Protein AF-0000000068958558 (afdb_homodimer)

Secondary structure (DSSP, 8-state):
---EEEEESS-EEEEEEEES---TTSEEE-PPPEEEEESHHHHHHHHHHHTT--EEEEEEE-HHHHHHHHHHHHHTT--EEEEE-SSPPEEEEEEEETTT--EEEEEPPPPP--HHHHHHHHHHHHTSPTT-EEEEES---TT-/---EEEEESS-EEEEEEEES---TTSEEE-PPPEEEEESHHHHHHHHHHHTT--EEEEEEE-HHHHHHHHHHHHHTT--EEEEEPSSPPEEEEEEEETTT--EEEEEPPPPP--HHHHHHHHHHHHTSPTT-EEEEES---TT-

Solvent-accessible surface area (backbone atoms only — not comparable to full-atom values): 14766 Å² total; per-residue (Å²): 130,76,51,33,33,18,34,14,76,48,32,29,29,32,32,37,32,40,24,60,59,86,63,65,81,41,81,33,61,32,42,72,68,46,78,42,73,33,34,53,8,44,50,51,22,48,52,36,28,75,71,72,48,70,23,36,26,31,33,56,33,4,55,61,48,16,53,49,31,52,51,52,34,51,76,66,64,32,50,72,50,73,39,79,34,86,40,46,30,20,63,29,46,34,39,36,25,61,76,79,67,43,37,37,33,41,36,44,50,55,43,70,74,54,72,66,50,48,48,52,52,50,49,57,58,67,64,54,54,90,82,47,44,75,43,79,26,67,74,68,62,79,87,108,130,77,52,34,34,18,34,15,77,50,32,29,29,32,30,35,33,40,23,61,58,86,63,66,83,40,82,31,61,33,42,71,68,46,79,41,74,32,33,56,8,42,49,52,22,48,52,36,29,74,71,71,47,68,23,36,24,30,32,55,33,4,55,60,49,17,52,49,31,52,51,52,35,50,76,64,65,33,51,73,51,73,40,81,34,86,42,46,30,21,63,28,44,33,39,38,25,61,76,78,66,43,38,36,33,42,38,46,50,56,43,71,72,55,73,66,50,49,49,53,53,50,48,57,58,68,64,54,55,91,82,46,45,76,44,79,26,68,75,68,60,80,88,107

Nearest PDB structures (foldseek):
  3n1c-assembly1_B  TM=9.686E-01  e=1.139E-25  Escherichia coli K-12
  3uqd-assembly1_C  TM=9.768E-01  e=4.811E-25  Escherichia coli K-12
  3cqd-assembly1_A-2  TM=9.612E-01  e=1.766E-25  unclassified
  3umo-assembly1_A  TM=9.641E-01  e=7.459E-25  Escherichia coli K-12
  3uqe-assembly1_A-2  TM=9.624E-01  e=1.157E-24  Escherichia coli K-12

Foldseek 3Di:
DFEAEEEFAFKEWEWEWEFQDDDPPDDGDIDDIDIAIDGDRLVVQLVQLVVVHAYEYEYEAEDPRSVVNCVRCVVSVHHYDYQYAHFHRHYKYWYQHNNVRDIDIGDDDGTDHDPVSVVVSVVVVVPRDDRHHYHYGDDDRVPD/DFEAEEEFAFKEWEWEWEFQDDDPPDDGDIDDIDIAIDGDRLVVQLVQLVVVHAYEYEYEAEDPRSVVNCVRCVVSVHHYDYQYAHFHRHYKYWYQHNNVRDIDIGDDDGTDHDPVSVVVSVVVVVPRDDRHHYHYGDDDPVPD

InterPro domains:
  IPR002173 Carbohydrate/purine kinase, PfkB, conserved site [PS00583] (38-62)
  IPR011611 Carbohydrate kinase PfkB [PF00294] (9-142)
  IPR017583 Tagatose/fructose phosphokina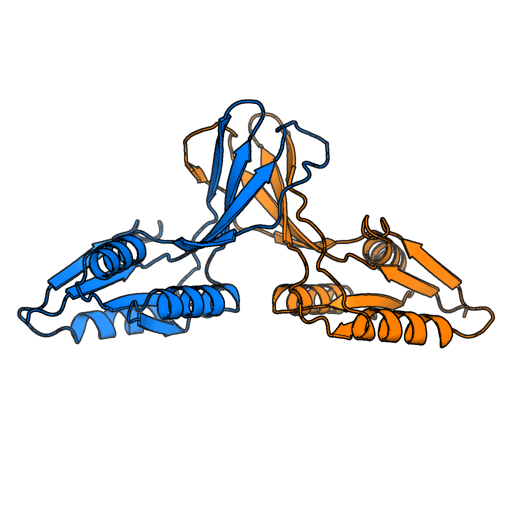se [PTHR46566] (3-143)
  IPR029056 Ribokinase-like [G3DSA:3.40.1190.20] (1-144)
  IPR029056 Ribokinase-like [SSF53613] (4-143)

Structure (mmCIF, N/CA/C/O backbone):
data_AF-0000000068958558-model_v1
#
loop_
_entity.id
_entity.type
_entity.pdbx_description
1 polymer '6-phosphofructokinase II'
#
loop_
_atom_site.group_PDB
_atom_site.id
_atom_site.type_symbol
_atom_site.label_atom_id
_atom_site.label_alt_id
_atom_site.label_comp_id
_atom_site.label_asym_id
_atom_site.label_entity_id
_atom_site.label_seq_id
_atom_site.pdbx_PDB_ins_code
_atom_site.Cartn_x
_atom_site.Cartn_y
_atom_site.Cartn_z
_atom_site.occupancy
_atom_site.B_iso_or_equiv
_atom_site.auth_seq_id
_atom_site.auth_comp_id
_atom_site.auth_asym_id
_atom_site.auth_atom_id
_atom_site.pdbx_PDB_model_num
ATOM 1 N N . MET A 1 1 ? -8.922 -33.344 -18.828 1 66.81 1 MET A N 1
ATOM 2 C CA . MET A 1 1 ? -7.672 -32.625 -18.609 1 66.81 1 MET A CA 1
ATOM 3 C C . MET A 1 1 ? -7.418 -32.406 -17.125 1 66.81 1 MET A C 1
ATOM 5 O O . MET A 1 1 ? -8.352 -32.188 -16.344 1 66.81 1 MET A O 1
ATOM 9 N N . VAL A 1 2 ? -6.227 -32.781 -16.656 1 81.38 2 VAL A N 1
ATOM 10 C CA . VAL A 1 2 ? -5.91 -32.75 -15.234 1 81.38 2 VAL A CA 1
ATOM 11 C C . VAL A 1 2 ? -5.945 -31.297 -14.719 1 81.38 2 VAL A C 1
ATOM 13 O O . VAL A 1 2 ? -5.375 -30.406 -15.344 1 81.38 2 VAL A O 1
ATOM 16 N N . ARG A 1 3 ? -6.766 -31.109 -13.828 1 89.38 3 ARG A N 1
ATOM 17 C CA . ARG A 1 3 ? -6.855 -29.781 -13.219 1 89.38 3 ARG A CA 1
ATOM 18 C C . ARG A 1 3 ? -5.703 -29.547 -12.258 1 89.38 3 ARG A C 1
ATOM 20 O O . ARG A 1 3 ? -5.293 -30.453 -11.531 1 89.38 3 ARG A O 1
ATOM 27 N N . ILE A 1 4 ? -5.09 -28.438 -12.336 1 90.88 4 ILE A N 1
ATOM 28 C CA . ILE A 1 4 ? -3.963 -28.062 -11.492 1 90.88 4 ILE A CA 1
ATOM 29 C C . ILE A 1 4 ? -4.402 -27 -10.477 1 90.88 4 ILE A C 1
ATOM 31 O O . ILE A 1 4 ? -5.121 -26.062 -10.828 1 90.88 4 ILE A O 1
ATOM 35 N N . TYR A 1 5 ? -4.066 -27.188 -9.25 1 93.75 5 TYR A N 1
ATOM 36 C CA . TYR A 1 5 ? -4.305 -26.234 -8.172 1 93.75 5 TYR A CA 1
ATOM 37 C C . TYR A 1 5 ? -2.994 -25.812 -7.512 1 93.75 5 TYR A C 1
ATOM 39 O O . TYR A 1 5 ? -2.059 -26.609 -7.422 1 93.75 5 TYR A O 1
ATOM 47 N N . THR A 1 6 ? -2.887 -24.625 -7.152 1 94.69 6 THR A N 1
ATOM 48 C CA . THR A 1 6 ? -1.768 -24.141 -6.348 1 94.69 6 THR A CA 1
ATOM 49 C C . THR A 1 6 ? -2.266 -23.516 -5.047 1 94.69 6 THR A C 1
ATOM 51 O O . THR A 1 6 ? -3.342 -22.922 -5.008 1 94.69 6 THR A O 1
ATOM 54 N N . LEU A 1 7 ? -1.484 -23.719 -4.004 1 94.19 7 LEU A N 1
ATOM 55 C CA . LEU A 1 7 ? -1.822 -23.156 -2.701 1 94.19 7 LEU A CA 1
ATOM 56 C C . LEU A 1 7 ? -0.769 -22.141 -2.254 1 94.19 7 LEU A C 1
ATOM 58 O O . LEU A 1 7 ? 0.428 -22.438 -2.27 1 94.19 7 LEU A O 1
ATOM 62 N N . THR A 1 8 ? -1.165 -20.984 -1.959 1 95.25 8 THR A N 1
ATOM 63 C CA . THR A 1 8 ? -0.312 -19.953 -1.368 1 95.25 8 THR A CA 1
ATOM 64 C C . THR A 1 8 ? -0.857 -19.516 -0.013 1 95.25 8 THR A C 1
ATOM 66 O O . THR A 1 8 ? -1.907 -18.875 0.061 1 95.25 8 THR A O 1
ATOM 69 N N . LEU A 1 9 ? -0.156 -19.766 1.014 1 93.69 9 LEU A N 1
ATOM 70 C CA . LEU A 1 9 ? -0.634 -19.438 2.355 1 93.69 9 LEU A CA 1
ATOM 71 C C . LEU A 1 9 ? -0.383 -17.969 2.686 1 93.69 9 LEU A C 1
ATOM 73 O O . LEU A 1 9 ? -1.103 -17.375 3.496 1 93.69 9 LEU A O 1
ATOM 77 N N . ALA A 1 10 ? 0.687 -17.453 2.1 1 94.62 10 ALA A N 1
ATOM 78 C CA . ALA A 1 10 ? 1.052 -16.062 2.375 1 94.62 10 ALA A CA 1
ATOM 79 C C . ALA A 1 10 ? 1.179 -15.258 1.083 1 94.62 10 ALA A C 1
ATOM 81 O O . ALA A 1 10 ? 2.273 -14.82 0.725 1 94.62 10 ALA A O 1
ATOM 82 N N . PRO A 1 11 ? 0.016 -15.062 0.435 1 97.5 11 PRO A N 1
ATOM 83 C CA . PRO A 1 11 ? 0.043 -14.242 -0.781 1 97.5 11 PRO A CA 1
ATOM 84 C C . PRO A 1 11 ? 0.483 -12.805 -0.515 1 97.5 11 PRO A C 1
ATOM 86 O O . PRO A 1 11 ? 0.493 -12.359 0.636 1 97.5 11 PRO A O 1
ATOM 89 N N . SER A 1 12 ? 0.902 -12.164 -1.554 1 97.88 12 SER A N 1
ATOM 90 C CA . SER A 1 12 ? 1.309 -10.766 -1.445 1 97.88 12 SER A CA 1
ATOM 91 C C . SER A 1 12 ? 0.869 -9.969 -2.668 1 97.88 12 SER A C 1
ATOM 93 O O . SER A 1 12 ? 0.707 -10.523 -3.756 1 97.88 12 SER A O 1
ATOM 95 N N . LEU A 1 13 ? 0.554 -8.727 -2.449 1 98.44 13 LEU A N 1
ATOM 96 C CA . LEU A 1 13 ? 0.559 -7.719 -3.504 1 98.44 13 LEU A CA 1
ATOM 97 C C . LEU A 1 13 ? 1.925 -7.051 -3.611 1 98.44 13 LEU A C 1
ATOM 99 O O . LEU A 1 13 ? 2.344 -6.332 -2.697 1 98.44 13 LEU A O 1
ATOM 103 N N . ASP A 1 14 ? 2.607 -7.312 -4.758 1 98.12 14 ASP A N 1
ATOM 104 C CA . ASP A 1 14 ? 3.945 -6.758 -4.941 1 98.12 14 ASP A CA 1
ATOM 105 C C . ASP A 1 14 ? 3.896 -5.457 -5.738 1 98.12 14 ASP A C 1
ATOM 107 O O . ASP A 1 14 ? 3.297 -5.402 -6.812 1 98.12 14 ASP A O 1
ATOM 111 N N . SER A 1 15 ? 4.41 -4.375 -5.156 1 98.19 15 SER A N 1
ATOM 112 C CA . SER A 1 15 ? 4.574 -3.127 -5.895 1 98.19 15 SER A CA 1
ATOM 113 C C . SER A 1 15 ? 6.027 -2.912 -6.301 1 98.19 15 SER A C 1
ATOM 115 O O . SER A 1 15 ? 6.945 -3.287 -5.57 1 98.19 15 SER A O 1
ATOM 117 N N . ALA A 1 16 ? 6.199 -2.412 -7.52 1 98.5 16 ALA A N 1
ATOM 118 C CA . ALA A 1 16 ? 7.531 -2.111 -8.031 1 98.5 16 ALA A CA 1
ATOM 119 C C . ALA A 1 16 ? 7.641 -0.646 -8.445 1 98.5 16 ALA A C 1
ATOM 121 O O . ALA A 1 16 ? 6.711 -0.088 -9.031 1 98.5 16 ALA A O 1
ATOM 122 N N . THR A 1 17 ? 8.758 -0.014 -8.133 1 98.62 17 THR A N 1
ATOM 123 C CA . THR A 1 17 ? 9 1.382 -8.477 1 98.62 17 THR A CA 1
ATOM 124 C C . THR A 1 17 ? 10.469 1.61 -8.805 1 98.62 17 THR A C 1
ATOM 126 O O . THR A 1 17 ? 11.289 0.698 -8.68 1 98.62 17 THR A O 1
ATOM 129 N N . ILE A 1 18 ? 10.766 2.783 -9.32 1 98.75 18 ILE A N 1
ATOM 130 C CA . ILE A 1 18 ? 12.117 3.168 -9.711 1 98.75 18 ILE A CA 1
ATOM 131 C C . ILE A 1 18 ? 12.516 4.461 -8.992 1 98.75 18 ILE A C 1
ATOM 133 O O . ILE A 1 18 ? 11.711 5.387 -8.883 1 98.75 18 ILE A O 1
ATOM 137 N N . THR A 1 19 ? 13.672 4.5 -8.5 1 98.62 19 THR A N 1
ATOM 138 C CA . THR A 1 19 ? 14.258 5.738 -8 1 98.62 19 THR A CA 1
ATOM 139 C C . THR A 1 19 ? 15.625 5.984 -8.633 1 98.62 19 THR A C 1
ATOM 141 O O . THR A 1 19 ? 16.3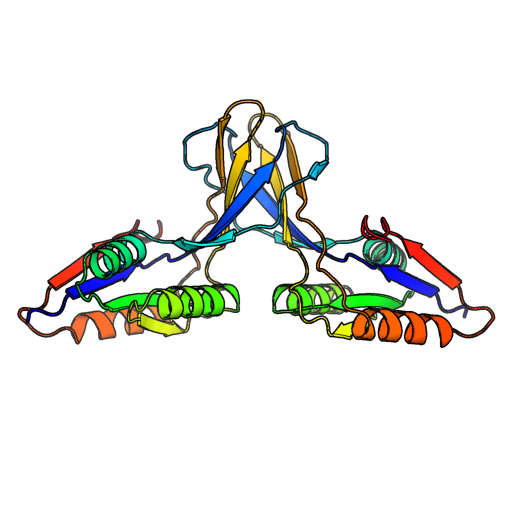59 5.035 -8.93 1 98.62 19 THR A O 1
ATOM 144 N N . PRO A 1 20 ? 16.016 7.242 -8.875 1 98.06 20 PRO A N 1
ATOM 145 C CA . PRO A 1 20 ? 17.312 7.52 -9.492 1 98.06 20 PRO A CA 1
ATOM 146 C C . PRO A 1 20 ? 18.484 7.043 -8.641 1 98.06 20 PRO A C 1
ATOM 148 O O . PRO A 1 20 ? 19.453 6.508 -9.18 1 98.06 20 PRO A O 1
ATOM 151 N N . GLN A 1 21 ? 18.391 7.281 -7.391 1 97.06 21 GLN A N 1
ATOM 152 C CA . GLN A 1 21 ? 19.438 6.945 -6.418 1 97.06 21 GLN A CA 1
ATOM 153 C C . GLN A 1 21 ? 18.812 6.547 -5.078 1 97.06 21 GLN A C 1
ATOM 155 O O . GLN A 1 21 ? 17.672 6.883 -4.793 1 97.06 21 GLN A O 1
ATOM 160 N N . ILE A 1 22 ? 19.594 5.754 -4.34 1 96.56 22 ILE A N 1
ATOM 161 C CA . ILE A 1 22 ? 19.156 5.391 -2.994 1 96.56 22 ILE A CA 1
ATOM 162 C C . ILE A 1 22 ? 20.141 5.945 -1.966 1 96.56 22 ILE A C 1
ATOM 164 O O . ILE A 1 22 ? 21.359 5.773 -2.104 1 96.56 22 ILE A O 1
ATOM 168 N N . TYR A 1 23 ? 19.719 6.734 -1.089 1 96.56 23 TYR A N 1
ATOM 169 C CA . TYR A 1 23 ? 20.516 7.32 -0.01 1 96.56 23 TYR A CA 1
ATOM 170 C C . TYR A 1 23 ? 19.656 7.52 1.24 1 96.56 23 TYR A C 1
ATOM 172 O O . TYR A 1 23 ? 18.438 7.664 1.151 1 96.56 23 TYR A O 1
ATOM 180 N N . PRO A 1 24 ? 20.281 7.5 2.428 1 96.69 24 PRO A N 1
ATOM 181 C CA . PRO A 1 24 ? 19.516 7.68 3.672 1 96.69 24 PRO A CA 1
ATOM 182 C C . PRO A 1 24 ? 19.188 9.141 3.947 1 96.69 24 PRO A C 1
ATOM 184 O O . PRO A 1 24 ? 19.766 10.039 3.334 1 96.69 24 PRO A O 1
ATOM 187 N N . GLU A 1 25 ? 18.172 9.398 4.875 1 94.94 25 GLU A N 1
ATOM 188 C CA . GLU A 1 25 ? 17.828 10.641 5.551 1 94.94 25 GLU A CA 1
ATOM 189 C C . GLU A 1 25 ? 17.266 11.664 4.562 1 94.94 25 GLU A C 1
ATOM 191 O O . GLU A 1 25 ? 17.281 12.867 4.836 1 94.94 25 GLU A O 1
ATOM 196 N N . GLY A 1 26 ? 16.953 11.242 3.389 1 92.75 26 GLY A N 1
ATOM 197 C CA . GLY A 1 26 ? 16.281 12.094 2.414 1 92.75 26 GLY A CA 1
ATOM 198 C C . GLY A 1 26 ? 15.078 11.438 1.771 1 92.75 26 GLY A C 1
ATOM 199 O O . GLY A 1 26 ? 14.797 10.266 2.023 1 92.75 26 GLY A O 1
ATOM 200 N N . LYS A 1 27 ? 14.367 12.25 1.016 1 94.81 27 LYS A N 1
ATOM 201 C CA . LYS A 1 27 ? 13.219 11.734 0.279 1 94.81 27 LYS A CA 1
ATOM 202 C C . LYS A 1 27 ? 13.648 11.102 -1.041 1 94.81 27 LYS A C 1
ATOM 204 O O . LYS A 1 27 ? 14.219 11.781 -1.9 1 94.81 27 LYS A O 1
ATOM 209 N N . LEU A 1 28 ? 13.469 9.82 -1.16 1 98 28 LEU A N 1
ATOM 210 C CA . LEU A 1 28 ? 13.711 9.102 -2.408 1 98 28 LEU A CA 1
ATOM 211 C C . LEU A 1 28 ? 12.477 9.141 -3.303 1 98 28 LEU A C 1
ATOM 213 O O . LEU A 1 28 ? 11.562 8.336 -3.137 1 98 28 LEU A O 1
ATOM 217 N N . ARG A 1 29 ? 12.523 10.078 -4.227 1 98 29 ARG A N 1
ATOM 218 C CA . ARG A 1 29 ? 11.391 10.211 -5.129 1 98 29 ARG A CA 1
ATOM 219 C C . ARG A 1 29 ? 11.32 9.039 -6.098 1 98 29 ARG A C 1
ATOM 221 O O . ARG A 1 29 ? 12.305 8.711 -6.762 1 98 29 ARG A O 1
ATOM 228 N N . CYS A 1 30 ? 10.156 8.453 -6.152 1 98.56 30 CYS A N 1
ATOM 229 C CA . CYS A 1 30 ? 9.977 7.227 -6.922 1 98.56 30 CYS A CA 1
ATOM 230 C C . CYS A 1 30 ? 9.023 7.449 -8.086 1 98.56 30 CYS A C 1
ATOM 232 O O . CYS A 1 30 ? 8.266 8.414 -8.094 1 98.56 30 CYS A O 1
ATOM 234 N N . SER A 1 31 ? 9.133 6.582 -9.047 1 98.25 31 SER A N 1
ATOM 235 C CA . SER A 1 31 ? 8.117 6.512 -10.094 1 98.25 31 SER A CA 1
ATOM 236 C C . SER A 1 31 ? 6.816 5.922 -9.555 1 98.25 31 SER A C 1
ATOM 238 O O . SER A 1 31 ? 6.797 5.316 -8.484 1 98.25 31 SER A O 1
ATOM 240 N N . ALA A 1 32 ? 5.703 6.148 -10.289 1 97.44 32 ALA A N 1
ATOM 241 C CA . ALA A 1 32 ? 4.441 5.504 -9.938 1 97.44 32 ALA A CA 1
ATOM 242 C C . ALA A 1 32 ? 4.602 3.988 -9.859 1 97.44 32 ALA A C 1
ATOM 244 O O . ALA A 1 32 ? 5.207 3.373 -10.742 1 97.44 32 ALA A O 1
ATOM 245 N N . PRO A 1 33 ? 4.109 3.41 -8.805 1 97.44 33 PRO A N 1
ATOM 246 C CA . PRO A 1 33 ? 4.305 1.964 -8.664 1 97.44 33 PRO A CA 1
ATOM 247 C C . PRO A 1 33 ? 3.451 1.156 -9.641 1 97.44 33 PRO A C 1
ATOM 249 O O . PRO A 1 33 ? 2.354 1.584 -10.008 1 97.44 33 PRO A O 1
ATOM 252 N N . VAL A 1 34 ? 4.008 0.04 -10.039 1 97.88 34 VAL A N 1
ATOM 253 C CA . VAL A 1 34 ? 3.256 -0.997 -10.734 1 97.88 34 VAL A CA 1
ATOM 254 C C . VAL A 1 34 ? 2.992 -2.168 -9.797 1 97.88 34 VAL A C 1
ATOM 256 O O . VAL A 1 34 ? 3.854 -2.531 -8.992 1 97.88 34 VAL A O 1
ATOM 259 N N . PHE A 1 35 ? 1.811 -2.74 -9.914 1 97.94 35 PHE A N 1
ATOM 260 C CA . PHE A 1 35 ? 1.408 -3.795 -8.992 1 97.94 35 PHE A CA 1
ATOM 261 C C . PHE A 1 35 ? 1.353 -5.141 -9.695 1 97.94 35 PHE A C 1
ATOM 263 O O . PHE A 1 35 ? 0.913 -5.23 -10.844 1 97.94 35 PHE A O 1
ATOM 270 N N . GLU A 1 36 ? 1.812 -6.133 -9.039 1 97.88 36 GLU A N 1
ATOM 271 C CA . GLU A 1 36 ? 1.796 -7.504 -9.547 1 97.88 36 GLU A CA 1
ATOM 272 C C . GLU A 1 36 ? 1.43 -8.492 -8.445 1 97.88 36 GLU A C 1
ATOM 274 O O . GLU A 1 36 ? 1.764 -8.281 -7.273 1 97.88 36 GLU A O 1
ATOM 279 N N . PRO A 1 37 ? 0.765 -9.555 -8.867 1 98.31 37 PRO A N 1
ATOM 280 C CA . PRO A 1 37 ? 0.505 -10.609 -7.883 1 98.31 37 PRO A CA 1
ATOM 281 C C . PRO A 1 37 ? 1.781 -11.297 -7.406 1 98.31 37 PRO A C 1
ATOM 283 O O . PRO A 1 37 ? 2.688 -11.547 -8.203 1 98.31 37 PRO A O 1
ATOM 286 N N . GLY A 1 38 ? 1.837 -11.555 -6.094 1 96.75 38 GLY A N 1
ATOM 287 C CA . GLY A 1 38 ? 2.979 -12.25 -5.52 1 96.75 38 GLY A CA 1
ATOM 288 C C . GLY A 1 38 ? 2.584 -13.453 -4.684 1 96.75 38 GLY A C 1
ATOM 289 O O . GLY A 1 38 ? 1.439 -13.562 -4.242 1 96.75 38 GLY A O 1
ATOM 290 N N . GLY A 1 39 ? 3.637 -14.305 -4.43 1 95.19 39 GLY A N 1
ATOM 291 C CA . GLY A 1 39 ? 3.465 -15.57 -3.736 1 95.19 39 GLY A CA 1
ATOM 292 C C . GLY A 1 39 ? 3.822 -16.766 -4.59 1 95.19 39 GLY A C 1
ATOM 293 O O . GLY A 1 39 ? 3.457 -16.828 -5.766 1 95.19 39 GLY A O 1
ATOM 294 N N . GLY A 1 40 ? 4.48 -17.719 -3.959 1 92.88 40 GLY A N 1
ATOM 295 C CA . GLY A 1 40 ? 5.008 -18.859 -4.695 1 92.88 40 GLY A CA 1
ATOM 296 C C . GLY A 1 40 ? 3.951 -19.594 -5.504 1 92.88 40 GLY A C 1
ATOM 297 O O . GLY A 1 40 ?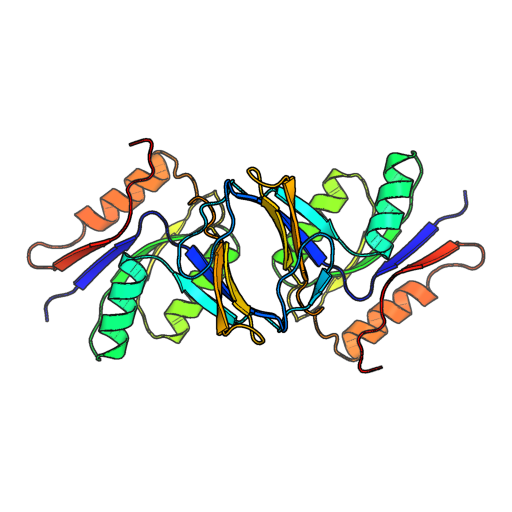 4.102 -19.766 -6.711 1 92.88 40 GLY A O 1
ATOM 298 N N . GLY A 1 41 ? 2.879 -20.016 -4.852 1 94.12 41 GLY A N 1
ATOM 299 C CA . GLY A 1 41 ? 1.809 -20.719 -5.547 1 94.12 41 GLY A CA 1
ATOM 300 C C . GLY A 1 41 ? 1.139 -19.875 -6.613 1 94.12 41 GLY A C 1
ATOM 301 O O . GLY A 1 41 ? 0.804 -20.375 -7.688 1 94.12 41 GLY A O 1
ATOM 302 N N . ILE A 1 42 ? 0.97 -18.719 -6.305 1 96.81 42 ILE A N 1
ATOM 303 C CA . ILE A 1 42 ? 0.365 -17.781 -7.254 1 96.81 42 ILE A CA 1
ATOM 304 C C . ILE A 1 42 ? 1.265 -17.641 -8.477 1 96.81 42 ILE A C 1
ATOM 306 O O . ILE A 1 42 ? 0.784 -17.656 -9.617 1 96.81 42 ILE A O 1
ATOM 310 N N . ASN A 1 43 ? 2.572 -17.469 -8.266 1 95.31 43 ASN A N 1
ATOM 311 C CA . ASN A 1 43 ? 3.514 -17.359 -9.375 1 95.31 43 ASN A CA 1
ATOM 312 C C . ASN A 1 43 ? 3.49 -18.594 -10.258 1 95.31 43 ASN A C 1
ATOM 314 O O . ASN A 1 43 ? 3.586 -18.484 -11.484 1 95.31 43 ASN A O 1
ATOM 318 N N . VAL A 1 44 ? 3.344 -19.75 -9.656 1 94.75 44 VAL A N 1
ATOM 319 C CA . VAL A 1 44 ? 3.246 -20.984 -10.422 1 94.75 44 VAL A CA 1
ATOM 320 C C . VAL A 1 44 ? 1.979 -20.969 -11.281 1 94.75 44 VAL A C 1
ATOM 322 O O . VAL A 1 44 ? 2.021 -21.281 -12.469 1 94.75 44 VAL A O 1
ATOM 325 N N . ALA A 1 45 ? 0.852 -20.578 -10.68 1 96.19 45 ALA A N 1
ATOM 326 C CA . ALA A 1 45 ? -0.407 -20.516 -11.414 1 96.19 45 ALA A CA 1
ATOM 327 C C . ALA A 1 45 ? -0.305 -19.531 -12.578 1 96.19 45 ALA A C 1
ATOM 329 O O . ALA A 1 45 ? -0.769 -19.812 -13.688 1 96.19 45 ALA A O 1
ATOM 330 N N . ARG A 1 46 ? 0.296 -18.469 -12.383 1 97.06 46 ARG A N 1
ATOM 331 C CA . ARG A 1 46 ? 0.49 -17.469 -13.422 1 97.06 46 ARG A CA 1
ATOM 332 C C . ARG A 1 46 ? 1.362 -18 -14.547 1 97.06 46 ARG A C 1
ATOM 334 O O . ARG A 1 46 ? 1.083 -17.766 -15.727 1 97.06 46 ARG A O 1
ATOM 341 N N . ALA A 1 47 ? 2.459 -18.672 -14.18 1 95.19 47 ALA A N 1
ATOM 342 C CA . ALA A 1 47 ? 3.344 -19.281 -15.18 1 95.19 47 ALA A CA 1
ATOM 343 C C . ALA A 1 47 ? 2.588 -20.266 -16.062 1 95.19 47 ALA A C 1
ATOM 345 O O . ALA A 1 47 ? 2.768 -20.281 -17.281 1 95.19 47 ALA A O 1
ATOM 346 N N . ILE A 1 48 ? 1.773 -21.062 -15.453 1 92.81 48 ILE A N 1
ATOM 347 C CA . ILE A 1 48 ? 0.986 -22.047 -16.188 1 92.81 48 ILE A CA 1
ATOM 348 C C . ILE A 1 48 ? 0.039 -21.344 -17.141 1 92.81 48 ILE A C 1
ATOM 350 O O . ILE A 1 48 ? -0.066 -21.719 -18.312 1 92.81 48 ILE A O 1
ATOM 354 N N . ALA A 1 49 ? -0.642 -20.297 -16.609 1 94.5 49 ALA A N 1
ATOM 355 C CA . ALA A 1 49 ? -1.547 -19.516 -17.453 1 94.5 49 ALA A CA 1
ATOM 356 C C . ALA A 1 49 ? -0.803 -18.906 -18.641 1 94.5 49 ALA A C 1
ATOM 358 O O . ALA A 1 49 ? -1.293 -18.938 -19.766 1 94.5 49 ALA A O 1
ATOM 359 N N . HIS A 1 50 ? 0.378 -18.375 -18.438 1 94.38 50 HIS A N 1
ATOM 360 C CA . HIS A 1 50 ? 1.198 -17.75 -19.469 1 94.38 50 HIS A CA 1
ATOM 361 C C . HIS A 1 50 ? 1.595 -18.766 -20.547 1 94.38 50 HIS A C 1
ATOM 363 O O . HIS A 1 50 ? 1.729 -18.406 -21.719 1 94.38 50 HIS A O 1
ATOM 369 N N . LEU A 1 51 ? 1.679 -19.969 -20.172 1 94.38 51 LEU A N 1
ATOM 370 C CA . LEU A 1 51 ? 2.076 -21.047 -21.094 1 94.38 51 LEU A CA 1
ATOM 371 C C . LEU A 1 51 ? 0.857 -21.656 -21.766 1 94.38 51 LEU A C 1
ATOM 373 O O . LEU A 1 51 ? 0.981 -22.641 -22.5 1 94.38 51 LEU A O 1
ATOM 377 N N . GLY A 1 52 ? -0.281 -21.188 -21.484 1 94.19 52 GLY A N 1
ATOM 378 C CA . GLY A 1 52 ? -1.49 -21.609 -22.188 1 94.19 52 GLY A CA 1
ATOM 379 C C . GLY A 1 52 ? -2.291 -22.625 -21.406 1 94.19 52 GLY A C 1
ATOM 380 O O . GLY A 1 52 ? -3.283 -23.156 -21.906 1 94.19 52 GLY A O 1
ATOM 381 N N . GLY A 1 53 ? -1.801 -22.969 -20.25 1 94.06 53 GLY A N 1
ATOM 382 C CA . GLY A 1 53 ? -2.527 -23.891 -19.406 1 94.06 53 GLY A CA 1
ATOM 383 C C . GLY A 1 53 ? -3.461 -23.203 -18.422 1 94.06 53 GLY A C 1
ATOM 384 O O . GLY A 1 53 ? -3.738 -22 -18.578 1 94.06 53 GLY A O 1
ATOM 385 N N . THR A 1 54 ? -4.059 -24.062 -17.531 1 94.31 54 THR A N 1
ATOM 386 C CA . THR A 1 54 ? -4.941 -23.516 -16.5 1 94.31 54 THR A CA 1
ATOM 387 C C . THR A 1 54 ? -4.625 -24.125 -15.133 1 94.31 54 THR A C 1
ATOM 389 O O . THR A 1 54 ? -4.418 -25.328 -15.016 1 94.31 54 THR A O 1
ATOM 392 N N . ALA A 1 55 ? -4.434 -23.234 -14.164 1 94.44 55 ALA A N 1
ATOM 393 C CA . ALA A 1 55 ? -4.289 -23.625 -12.766 1 94.44 55 ALA A CA 1
ATOM 394 C C . ALA A 1 55 ? -5.102 -22.703 -11.852 1 94.44 55 ALA A C 1
ATOM 396 O O . ALA A 1 55 ? -5.117 -21.484 -12.055 1 94.44 55 ALA A O 1
ATOM 397 N N . THR A 1 56 ? -5.816 -23.281 -10.938 1 96.31 56 THR A N 1
ATOM 398 C CA . THR A 1 56 ? -6.562 -22.5 -9.961 1 96.31 56 THR A CA 1
ATOM 399 C C . THR A 1 56 ? -5.691 -22.172 -8.75 1 96.31 56 THR A C 1
ATOM 401 O O . THR A 1 56 ? -5.152 -23.078 -8.102 1 96.31 56 THR A O 1
ATOM 404 N N . ALA A 1 57 ? -5.504 -20.906 -8.484 1 97.38 57 ALA A N 1
ATOM 405 C CA . ALA A 1 57 ? -4.719 -20.469 -7.332 1 97.38 57 ALA A CA 1
ATOM 406 C C . ALA A 1 57 ? -5.594 -20.359 -6.082 1 97.38 57 ALA A C 1
ATOM 408 O O . ALA A 1 57 ? -6.57 -19.609 -6.062 1 97.38 57 ALA A O 1
ATOM 409 N N . ILE A 1 58 ? -5.254 -21.109 -5.066 1 96.56 58 ILE A N 1
ATOM 410 C CA . ILE A 1 58 ? -5.938 -21.078 -3.779 1 96.56 58 ILE A CA 1
ATOM 411 C C . ILE A 1 58 ? -5.129 -20.25 -2.783 1 96.56 58 ILE A C 1
ATOM 413 O O . ILE A 1 58 ? -3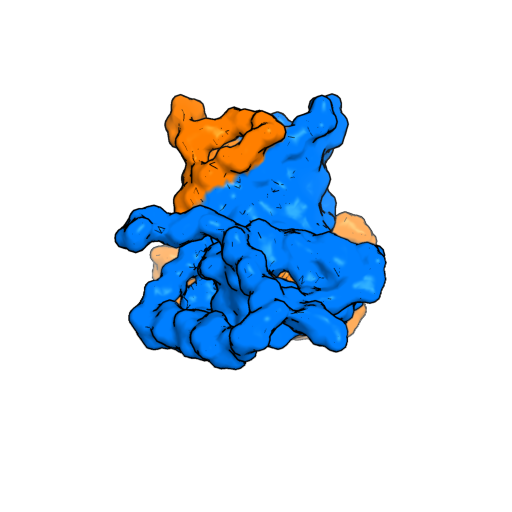.941 -20.5 -2.574 1 96.56 58 ILE A O 1
ATOM 417 N N . PHE A 1 59 ? -5.707 -19.219 -2.146 1 97.56 59 PHE A N 1
ATOM 418 C CA . PHE A 1 59 ? -4.984 -18.391 -1.189 1 97.56 59 PHE A CA 1
ATOM 419 C C . PHE A 1 59 ? -5.953 -17.547 -0.37 1 97.56 59 PHE A C 1
ATOM 421 O O . PHE A 1 59 ? -7.09 -17.312 -0.783 1 97.56 59 PHE A O 1
ATOM 428 N N . PRO A 1 60 ? -5.52 -17.141 0.849 1 97.94 60 PRO A N 1
ATOM 429 C CA . PRO A 1 60 ? -6.316 -16.156 1.577 1 97.94 60 PRO A CA 1
ATOM 430 C C . PRO A 1 60 ? -6.172 -14.742 1.002 1 97.94 60 PRO A C 1
ATOM 432 O O . PRO A 1 60 ? -5.102 -14.383 0.508 1 97.94 60 PRO A O 1
ATOM 435 N N . ALA A 1 61 ? -7.207 -14 0.975 1 98.44 61 ALA A N 1
ATOM 436 C CA . ALA A 1 61 ? -7.211 -12.609 0.518 1 98.44 61 ALA A CA 1
ATOM 437 C C . ALA A 1 61 ? -7.934 -11.703 1.514 1 98.44 61 ALA A C 1
ATOM 439 O O . ALA A 1 61 ? -9.086 -11.961 1.869 1 98.44 61 ALA A O 1
ATOM 440 N N . GLY A 1 62 ? -7.203 -10.711 1.953 1 98.12 62 GLY A N 1
ATOM 441 C CA . GLY A 1 62 ? -7.812 -9.805 2.918 1 98.12 62 GLY A CA 1
ATOM 442 C C . GLY A 1 62 ? -7.602 -8.344 2.578 1 98.12 62 GLY A C 1
ATOM 443 O O . GLY A 1 62 ? -6.527 -7.957 2.117 1 98.12 62 GLY A O 1
ATOM 444 N N . GLY A 1 63 ? -8.734 -7.57 2.781 1 96.25 63 GLY A N 1
ATOM 445 C CA . GLY A 1 63 ? -8.648 -6.129 2.609 1 96.25 63 GLY A CA 1
ATOM 446 C C . GLY A 1 63 ? -8.492 -5.711 1.159 1 96.25 63 GLY A C 1
ATOM 447 O O . GLY A 1 63 ? -8.664 -6.523 0.25 1 96.25 63 GLY A O 1
ATOM 448 N N . ALA A 1 64 ? -8.203 -4.492 0.981 1 95.31 64 ALA A N 1
ATOM 449 C CA . ALA A 1 64 ? -8.117 -3.91 -0.355 1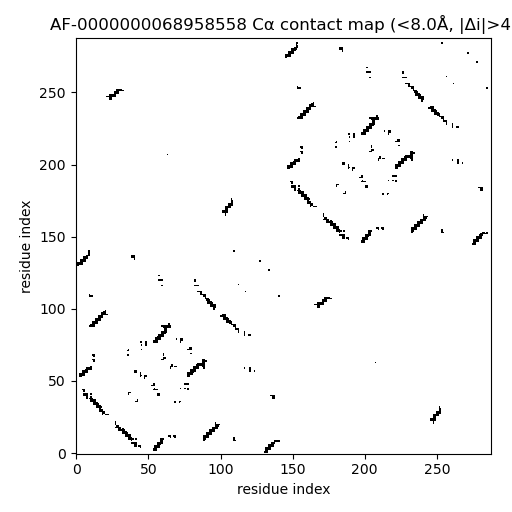 95.31 64 ALA A CA 1
ATOM 450 C C . ALA A 1 64 ? -6.941 -4.492 -1.133 1 95.31 64 ALA A C 1
ATOM 452 O O . ALA A 1 64 ? -7.016 -4.652 -2.354 1 95.31 64 ALA A O 1
ATOM 453 N N . THR A 1 65 ? -5.855 -4.742 -0.376 1 97.31 65 THR A N 1
ATOM 454 C CA . THR A 1 65 ? -4.719 -5.336 -1.072 1 97.31 65 THR A CA 1
ATOM 455 C C . THR A 1 65 ? -5.07 -6.73 -1.586 1 97.31 65 THR A C 1
ATOM 457 O O . THR A 1 65 ? -4.66 -7.113 -2.686 1 97.31 65 THR A O 1
ATOM 460 N N . GLY A 1 66 ? -5.824 -7.43 -0.811 1 98.19 66 GLY A N 1
ATOM 461 C CA . GLY A 1 66 ? -6.316 -8.711 -1.28 1 98.19 66 GLY A CA 1
ATOM 462 C C . GLY A 1 66 ? -7.23 -8.602 -2.482 1 98.19 66 GLY A C 1
ATOM 463 O O . GLY A 1 66 ? -7.121 -9.383 -3.432 1 98.19 66 GLY A O 1
ATOM 464 N N . GLU A 1 67 ? -8.133 -7.676 -2.395 1 97.88 67 GLU A N 1
ATOM 465 C CA . GLU A 1 67 ? -9.039 -7.434 -3.514 1 97.88 67 GLU A CA 1
ATOM 466 C C . GLU A 1 67 ? -8.266 -7.066 -4.777 1 97.88 67 GLU A C 1
ATOM 468 O O . GLU A 1 67 ? -8.594 -7.539 -5.867 1 97.88 67 GLU A O 1
ATOM 473 N N . HIS A 1 68 ? -7.277 -6.242 -4.598 1 97.56 68 HIS A N 1
ATOM 474 C CA . HIS A 1 68 ? -6.461 -5.836 -5.734 1 97.56 68 HIS A CA 1
ATOM 475 C C . HIS A 1 68 ? -5.707 -7.023 -6.328 1 97.56 68 HIS A C 1
ATOM 477 O O . HIS A 1 68 ? -5.609 -7.156 -7.551 1 97.56 68 HIS A O 1
ATOM 483 N N . LEU A 1 69 ? -5.215 -7.848 -5.461 1 98.5 69 LEU A N 1
ATOM 484 C CA . LEU A 1 69 ? -4.527 -9.062 -5.887 1 98.5 69 LEU A CA 1
ATOM 485 C C . LEU A 1 69 ? -5.438 -9.93 -6.75 1 98.5 69 LEU A C 1
ATOM 487 O O . LEU A 1 69 ? -5.039 -10.367 -7.832 1 98.5 69 LEU A O 1
ATOM 491 N N . VAL A 1 70 ? -6.621 -10.133 -6.305 1 98.69 70 VAL A N 1
ATOM 492 C CA . VAL A 1 70 ? -7.59 -10.953 -7.016 1 98.69 70 VAL A CA 1
ATOM 493 C C . VAL A 1 70 ? -7.906 -10.328 -8.375 1 98.69 70 VAL A C 1
ATOM 495 O O . VAL A 1 70 ? -7.98 -11.023 -9.383 1 98.69 70 VAL A O 1
ATOM 498 N N . ALA A 1 71 ? -8.078 -9.039 -8.383 1 98.38 71 ALA A N 1
ATOM 499 C CA . ALA A 1 71 ? -8.375 -8.328 -9.625 1 98.38 71 ALA A CA 1
ATOM 500 C C . ALA A 1 71 ? -7.25 -8.492 -10.633 1 98.38 71 ALA A C 1
ATOM 502 O O . ALA A 1 71 ? -7.5 -8.68 -11.828 1 98.38 71 ALA A O 1
ATOM 503 N N . LEU A 1 72 ? -6 -8.383 -10.203 1 98.44 72 LEU A N 1
ATOM 504 C CA . LEU A 1 72 ? -4.844 -8.531 -11.086 1 98.44 72 LEU A CA 1
ATOM 505 C C . LEU A 1 72 ? -4.793 -9.93 -11.688 1 98.44 72 LEU A C 1
ATOM 507 O O . LEU A 1 72 ? -4.469 -10.094 -12.859 1 98.44 72 LEU A O 1
ATOM 511 N N . LEU A 1 73 ? -5.074 -10.922 -10.867 1 98.69 73 LEU A N 1
ATOM 512 C CA . LEU A 1 73 ? -5.062 -12.297 -11.352 1 98.69 73 LEU A CA 1
ATOM 513 C C . LEU A 1 73 ? -6.176 -12.531 -12.367 1 98.69 73 LEU A C 1
ATOM 515 O O . LEU A 1 73 ? -6 -13.273 -13.328 1 98.69 73 LEU A O 1
ATOM 519 N N . ALA A 1 74 ? -7.363 -11.93 -12.094 1 98.25 74 ALA A N 1
ATOM 520 C CA . ALA A 1 74 ? -8.445 -12 -13.07 1 98.25 74 ALA A CA 1
ATOM 521 C C . ALA A 1 74 ? -8.023 -11.422 -14.414 1 98.25 74 ALA A C 1
ATOM 523 O O . ALA A 1 74 ? -8.305 -11.992 -15.461 1 98.25 74 ALA A O 1
ATOM 524 N N . ASP A 1 75 ? -7.324 -10.336 -14.422 1 97.75 75 ASP A N 1
ATOM 525 C CA . ASP A 1 75 ? -6.828 -9.68 -15.633 1 97.75 75 ASP A CA 1
ATOM 526 C C . ASP A 1 75 ? -5.867 -10.594 -16.391 1 97.75 75 ASP A C 1
ATOM 528 O O . ASP A 1 75 ? -5.758 -10.5 -17.609 1 97.75 75 ASP A O 1
ATOM 532 N N . GLU A 1 76 ? -5.148 -11.445 -15.68 1 97.5 76 GLU A N 1
ATOM 533 C CA . GLU A 1 76 ? -4.199 -12.383 -16.281 1 97.5 76 GLU A CA 1
ATOM 534 C C . GLU A 1 76 ? -4.871 -13.703 -16.625 1 97.5 76 GLU A C 1
ATOM 536 O O . GLU A 1 76 ? -4.203 -14.664 -17.031 1 97.5 76 GLU A O 1
ATOM 541 N N . ASN A 1 77 ? -6.203 -13.789 -16.359 1 97.38 77 ASN A N 1
ATOM 542 C CA . ASN A 1 77 ? -6.996 -14.984 -16.625 1 97.38 77 ASN A CA 1
ATOM 543 C C . ASN A 1 77 ? -6.535 -16.172 -15.781 1 97.38 77 ASN A C 1
ATOM 545 O O . ASN A 1 77 ? -6.457 -17.297 -16.266 1 97.38 77 ASN A O 1
ATOM 549 N N . VAL A 1 78 ? -6.141 -15.898 -14.602 1 98.06 78 VAL A N 1
ATOM 550 C CA . VAL A 1 78 ? -5.805 -16.938 -13.633 1 98.06 78 VAL A CA 1
ATOM 551 C C . VAL A 1 78 ? -6.992 -17.188 -12.703 1 98.06 78 VAL A C 1
ATOM 553 O O . VAL A 1 78 ? -7.344 -16.312 -11.898 1 98.06 78 VAL A O 1
ATOM 556 N N . PRO A 1 79 ? -7.633 -18.344 -12.789 1 97.81 79 PRO A N 1
ATOM 557 C CA . PRO A 1 79 ? -8.719 -18.609 -11.844 1 97.81 79 PRO A CA 1
ATOM 558 C C . PRO A 1 79 ? -8.242 -18.641 -10.398 1 97.81 79 PRO A C 1
ATOM 560 O O . PRO A 1 79 ? -7.129 -19.094 -10.117 1 97.81 79 PRO A O 1
ATOM 563 N N . VAL A 1 80 ? -9.125 -18.109 -9.508 1 98.25 80 VAL A N 1
ATOM 564 C CA . VAL A 1 80 ? -8.75 -18.094 -8.102 1 98.25 80 VAL A CA 1
ATOM 565 C C . VAL A 1 80 ? -9.844 -18.734 -7.258 1 98.25 80 VAL A C 1
ATOM 567 O O . VAL A 1 80 ? -11.016 -18.734 -7.652 1 98.25 80 VAL A O 1
ATOM 570 N N . SER A 1 81 ? -9.492 -19.359 -6.219 1 97.5 81 SER A N 1
ATOM 571 C CA . SER A 1 81 ? -10.328 -19.781 -5.105 1 97.5 81 SER A CA 1
ATOM 572 C C . SER A 1 81 ? -9.828 -19.203 -3.783 1 97.5 81 SER A C 1
ATOM 574 O O . SER A 1 81 ? -8.867 -19.719 -3.203 1 97.5 81 SER A O 1
ATOM 576 N N . THR A 1 82 ? -10.539 -18.188 -3.271 1 98.31 82 THR A N 1
ATOM 577 C CA . THR A 1 82 ? -9.992 -17.438 -2.145 1 98.31 82 THR A CA 1
ATOM 578 C C . THR A 1 82 ? -10.781 -17.734 -0.869 1 98.31 82 THR A C 1
ATOM 580 O O . THR A 1 82 ? -11.93 -18.172 -0.931 1 98.31 82 THR A O 1
ATOM 583 N N . VAL A 1 83 ? -10.062 -17.625 0.18 1 97.69 83 VAL A N 1
ATOM 584 C CA . VAL A 1 83 ? -10.656 -17.516 1.508 1 97.69 83 VAL A CA 1
ATOM 585 C C . VAL A 1 83 ? -10.562 -16.078 2.004 1 97.69 83 VAL A C 1
ATOM 587 O O . VAL A 1 83 ? -9.5 -15.461 1.929 1 97.69 83 VAL A O 1
ATOM 590 N N . ASP A 1 84 ? -11.688 -15.555 2.463 1 97.31 84 ASP A N 1
ATOM 591 C CA . ASP A 1 84 ? -11.672 -14.195 3.002 1 97.31 84 ASP A CA 1
ATOM 592 C C . ASP A 1 84 ? -10.898 -14.133 4.316 1 97.31 84 ASP A C 1
ATOM 594 O O . ASP A 1 84 ? -11.258 -14.812 5.285 1 97.31 84 ASP A O 1
ATOM 598 N N . ALA A 1 85 ? -9.844 -13.367 4.316 1 97.62 85 ALA A N 1
ATOM 599 C CA . ALA A 1 85 ? -9.039 -13.195 5.527 1 97.62 85 ALA A CA 1
ATOM 600 C C . ALA A 1 85 ? -9.328 -11.844 6.184 1 97.62 85 ALA A C 1
ATOM 602 O O . ALA A 1 85 ? -9.523 -10.844 5.496 1 97.62 85 ALA A O 1
ATOM 603 N N . LYS A 1 86 ? -9.336 -11.781 7.473 1 96.81 86 LYS A N 1
ATOM 604 C CA . LYS A 1 86 ? -9.539 -10.547 8.219 1 96.81 86 LYS A CA 1
ATOM 605 C C . LYS A 1 86 ? -8.359 -9.602 8.047 1 96.81 86 LYS A C 1
ATOM 607 O O . LYS A 1 86 ? -8.539 -8.398 7.82 1 96.81 86 LYS A O 1
ATOM 612 N N . ASP A 1 87 ? -7.16 -10.172 8.211 1 96.12 87 ASP A N 1
ATOM 613 C CA . ASP A 1 87 ? -5.953 -9.375 8.023 1 96.12 87 ASP A CA 1
ATOM 614 C C . ASP A 1 87 ? -5.73 -9.047 6.551 1 96.12 87 ASP A C 1
ATOM 616 O O . ASP A 1 87 ? -5.957 -9.883 5.68 1 96.12 87 ASP A O 1
ATOM 620 N N . TRP A 1 88 ? -5.25 -7.816 6.336 1 96.25 88 TRP A N 1
ATOM 621 C CA . TRP A 1 88 ? -4.977 -7.418 4.957 1 96.25 88 TRP A CA 1
ATOM 622 C C . TRP A 1 88 ? -3.838 -8.242 4.367 1 96.25 88 TRP A C 1
ATOM 624 O O . TRP A 1 88 ? -2.852 -8.523 5.051 1 96.25 88 TRP A O 1
ATOM 634 N N . THR A 1 89 ? -3.967 -8.664 3.051 1 97.75 89 THR A N 1
ATOM 635 C CA . THR A 1 89 ? -2.846 -9.242 2.316 1 97.75 89 THR A CA 1
ATOM 636 C C . THR A 1 89 ? -1.646 -8.297 2.336 1 97.75 89 THR A C 1
ATOM 638 O O . THR A 1 89 ? -1.794 -7.094 2.133 1 97.75 89 THR A O 1
ATOM 641 N N . ARG A 1 90 ? -0.513 -8.867 2.625 1 97.19 90 ARG A N 1
ATOM 642 C CA . ARG A 1 90 ? 0.691 -8.047 2.711 1 97.19 90 ARG A CA 1
ATOM 643 C C . ARG A 1 90 ? 1.01 -7.402 1.368 1 97.19 90 ARG A C 1
ATOM 645 O O . ARG A 1 90 ? 0.705 -7.965 0.314 1 97.19 90 ARG A O 1
ATOM 652 N N . GLN A 1 91 ? 1.607 -6.188 1.444 1 97.75 91 GLN A N 1
ATOM 653 C CA . GLN A 1 91 ? 2.137 -5.5 0.271 1 97.75 91 GLN A CA 1
ATOM 654 C C . GLN A 1 91 ? 3.648 -5.312 0.377 1 97.75 91 GLN A C 1
ATOM 656 O O . GLN A 1 91 ? 4.137 -4.711 1.335 1 97.75 91 GLN A O 1
ATOM 661 N N . ASN A 1 92 ? 4.402 -5.938 -0.577 1 98.38 92 ASN A N 1
ATOM 662 C CA . ASN A 1 92 ? 5.848 -5.77 -0.664 1 98.38 92 ASN A CA 1
ATOM 663 C C . ASN A 1 92 ? 6.223 -4.617 -1.591 1 98.38 92 ASN A C 1
ATOM 665 O O . ASN A 1 92 ? 5.41 -4.18 -2.406 1 98.38 92 ASN A O 1
ATOM 669 N N . LEU A 1 93 ? 7.363 -4.078 -1.411 1 98.69 93 LEU A N 1
ATOM 670 C CA . LEU A 1 93 ? 7.863 -3.027 -2.293 1 98.69 93 LEU A CA 1
ATOM 671 C C . LEU A 1 93 ? 9.211 -3.418 -2.896 1 98.69 93 LEU A C 1
ATOM 673 O O . LEU A 1 93 ? 10.156 -3.723 -2.168 1 98.69 93 LEU A O 1
ATOM 677 N N . HIS A 1 94 ? 9.305 -3.459 -4.219 1 98.44 94 HIS A N 1
ATOM 678 C CA . HIS A 1 94 ? 10.523 -3.641 -4.996 1 98.44 94 HIS A CA 1
ATOM 679 C C . HIS A 1 94 ? 11.008 -2.318 -5.582 1 98.44 94 HIS A C 1
ATOM 681 O O . HIS A 1 94 ? 10.273 -1.651 -6.312 1 98.44 94 HIS A O 1
ATOM 687 N N . VAL A 1 95 ? 12.227 -1.968 -5.273 1 98.69 95 VAL A N 1
ATOM 688 C CA . VAL A 1 95 ? 12.781 -0.698 -5.734 1 98.69 95 VAL A CA 1
ATOM 689 C C . VAL A 1 95 ? 13.961 -0.956 -6.664 1 98.69 95 VAL A C 1
ATOM 691 O O . VAL A 1 95 ? 14.938 -1.607 -6.277 1 98.69 95 VAL A O 1
ATOM 694 N N . HIS A 1 96 ? 13.844 -0.502 -7.863 1 98.62 96 HIS A N 1
ATOM 695 C CA . HIS A 1 96 ? 14.961 -0.475 -8.805 1 98.62 96 HIS A CA 1
ATOM 696 C C . HIS A 1 96 ? 15.703 0.858 -8.742 1 98.62 96 HIS A C 1
ATOM 698 O O . HIS A 1 96 ? 15.086 1.919 -8.875 1 98.62 96 HIS A O 1
ATOM 704 N N . VAL A 1 97 ? 16.969 0.794 -8.539 1 98.5 97 VAL A N 1
ATOM 705 C CA . VAL A 1 97 ? 17.797 1.995 -8.477 1 98.5 97 VAL A CA 1
ATOM 706 C C . VAL A 1 97 ? 18.484 2.213 -9.82 1 98.5 97 VAL A C 1
ATOM 708 O O . VAL A 1 97 ? 19.344 1.412 -10.227 1 98.5 97 VAL A O 1
ATOM 711 N N . GLU A 1 98 ? 18.219 3.326 -10.391 1 98.25 98 GLU A N 1
ATOM 712 C CA . GLU A 1 98 ? 18.703 3.576 -11.75 1 98.25 98 GLU A CA 1
ATOM 713 C C . GLU A 1 98 ? 20.219 3.746 -11.789 1 98.25 98 GLU A C 1
ATOM 715 O O . GLU A 1 98 ? 20.891 3.184 -12.656 1 98.25 98 GLU A O 1
ATOM 720 N N . SER A 1 99 ? 20.766 4.52 -10.945 1 97.75 99 SER A N 1
ATOM 721 C CA . SER A 1 99 ? 22.172 4.902 -10.984 1 97.75 99 SER A CA 1
ATOM 722 C C . SER A 1 99 ? 23.078 3.682 -10.844 1 97.75 99 SER A C 1
ATOM 724 O O . SER A 1 99 ? 24.172 3.635 -11.438 1 97.75 99 SER A O 1
ATOM 726 N N . SER A 1 100 ? 22.688 2.705 -10.047 1 96.81 100 SER A N 1
ATOM 727 C CA . SER A 1 100 ? 23.547 1.561 -9.75 1 96.81 100 SER A CA 1
ATOM 728 C C . SER A 1 100 ? 23.047 0.303 -10.461 1 96.81 100 SER A C 1
ATOM 730 O O . SER A 1 100 ? 23.797 -0.676 -10.586 1 96.81 100 SER A O 1
ATOM 732 N N . GLY A 1 101 ? 21.781 0.278 -10.852 1 97.5 101 GLY A N 1
ATOM 733 C CA . GLY A 1 101 ? 21.172 -0.917 -11.406 1 97.5 101 GLY A CA 1
ATOM 734 C C . GLY A 1 101 ? 20.75 -1.919 -10.352 1 97.5 101 GLY A C 1
ATOM 735 O O . GLY A 1 101 ? 20.25 -2.998 -10.68 1 97.5 101 GLY A O 1
ATOM 736 N N . GLU A 1 102 ? 20.891 -1.555 -9.086 1 97.38 102 GLU A N 1
ATOM 737 C CA . GLU A 1 102 ? 20.578 -2.441 -7.977 1 97.38 102 GLU A CA 1
ATOM 738 C C . GLU A 1 102 ? 19.062 -2.549 -7.766 1 97.38 102 GLU A C 1
ATOM 740 O O . GLU A 1 102 ? 18.312 -1.634 -8.117 1 97.38 102 GLU A O 1
ATOM 745 N N . GLN A 1 103 ? 18.672 -3.66 -7.16 1 97.69 103 GLN A N 1
ATOM 746 C CA . GLN A 1 103 ? 17.281 -3.893 -6.785 1 97.69 103 GLN A CA 1
ATOM 747 C C . GLN A 1 103 ? 17.156 -4.195 -5.293 1 97.69 103 GLN A C 1
ATOM 749 O O . GLN A 1 103 ? 17.922 -5.004 -4.754 1 97.69 103 GLN A O 1
ATOM 754 N N . TYR A 1 104 ? 16.281 -3.529 -4.656 1 98.31 104 TYR A N 1
ATOM 755 C CA . TYR A 1 104 ? 15.969 -3.744 -3.248 1 98.31 104 TYR A CA 1
ATOM 756 C C . TYR A 1 104 ? 14.547 -4.273 -3.078 1 98.31 104 TYR A C 1
ATOM 758 O O . TYR A 1 104 ? 13.594 -3.695 -3.605 1 98.31 104 TYR A O 1
ATOM 766 N N . ARG A 1 105 ? 14.383 -5.367 -2.379 1 98.25 105 ARG A N 1
ATOM 767 C CA . ARG A 1 105 ? 13.086 -6.016 -2.203 1 98.25 105 ARG A CA 1
ATOM 768 C C . ARG A 1 105 ? 12.672 -6.027 -0.735 1 98.25 105 ARG A C 1
ATOM 770 O O . ARG A 1 105 ? 13.211 -6.801 0.059 1 98.25 105 ARG A O 1
ATOM 777 N N . PHE A 1 106 ? 11.789 -5.148 -0.383 1 98.62 106 PHE A N 1
ATOM 778 C CA . PHE A 1 106 ? 11.258 -5.074 0.974 1 98.62 106 PHE A CA 1
ATOM 779 C C . PHE A 1 106 ? 10.055 -6 1.137 1 98.62 106 PHE A C 1
ATOM 781 O O . PHE A 1 106 ? 9 -5.758 0.555 1 98.62 106 PHE A O 1
ATOM 788 N N . VAL A 1 107 ? 10.172 -7.02 1.971 1 98.25 107 VAL A N 1
ATOM 789 C CA . VAL A 1 107 ? 9.172 -8.07 2.102 1 98.25 107 VAL A CA 1
ATOM 790 C C . VAL A 1 107 ? 8.508 -7.992 3.475 1 98.25 107 VAL A C 1
ATOM 792 O O . VAL A 1 107 ? 9.172 -8.172 4.5 1 98.25 107 VAL A O 1
ATOM 795 N N . MET A 1 108 ? 7.211 -7.691 3.465 1 98.31 108 MET A N 1
ATOM 796 C CA . MET A 1 108 ? 6.434 -7.594 4.699 1 98.31 108 MET A CA 1
ATOM 797 C C . MET A 1 108 ? 6.004 -8.969 5.184 1 98.31 108 MET A C 1
ATOM 799 O O . MET A 1 108 ? 5.945 -9.922 4.398 1 98.31 108 MET A O 1
ATOM 803 N N . PRO A 1 109 ? 5.777 -9.062 6.469 1 96.94 109 PRO A N 1
ATOM 804 C CA . PRO A 1 109 ? 5.258 -10.336 6.965 1 96.94 109 PRO A CA 1
ATOM 805 C C . PRO A 1 109 ? 3.873 -10.664 6.414 1 96.94 109 PRO A C 1
ATOM 807 O O . PRO A 1 109 ? 3.059 -9.766 6.203 1 96.94 109 PRO A O 1
ATOM 810 N N . GLY A 1 110 ? 3.666 -11.922 6.203 1 95.25 110 GLY A N 1
ATOM 811 C CA . GLY A 1 110 ? 2.357 -12.352 5.742 1 95.25 110 GLY A CA 1
ATOM 812 C C . GLY A 1 110 ? 1.251 -12.078 6.742 1 95.25 110 GLY A C 1
ATOM 813 O O . GLY A 1 110 ? 1.508 -11.961 7.945 1 95.25 110 GLY A O 1
ATOM 814 N N . ALA A 1 111 ? 0.084 -11.992 6.223 1 95.06 111 ALA A N 1
ATOM 815 C CA . ALA A 1 111 ? -1.099 -11.828 7.062 1 95.06 111 ALA A CA 1
ATOM 816 C C . ALA A 1 111 ? -1.261 -13.016 8.008 1 95.06 111 ALA A C 1
ATOM 818 O O . ALA A 1 111 ? -0.993 -14.164 7.633 1 95.06 111 ALA A O 1
ATOM 819 N N . THR A 1 112 ? -1.698 -12.711 9.172 1 94.56 112 THR A N 1
ATOM 820 C CA . THR A 1 112 ? -2.035 -13.781 10.102 1 94.56 112 THR A CA 1
ATOM 821 C C . THR A 1 112 ? -3.365 -14.43 9.719 1 94.56 112 THR A C 1
ATOM 823 O O . THR A 1 112 ? -4.301 -13.742 9.312 1 94.56 112 THR A O 1
ATOM 826 N N . LEU A 1 113 ? -3.395 -15.75 9.852 1 95.38 113 LEU A N 1
ATOM 827 C CA . LEU A 1 113 ? -4.633 -16.484 9.633 1 95.38 113 LEU A CA 1
ATOM 828 C C . LEU A 1 113 ? -5.156 -17.062 10.945 1 95.38 113 LEU A C 1
ATOM 830 O O . LEU A 1 113 ? -4.398 -17.688 11.695 1 95.38 113 LEU A O 1
ATOM 834 N N . ASP A 1 114 ? -6.43 -16.797 11.172 1 95.62 114 ASP A N 1
ATOM 835 C CA . ASP A 1 114 ? -6.996 -17.469 12.344 1 95.62 114 ASP A CA 1
ATOM 836 C C . ASP A 1 114 ? -7.418 -18.891 12.008 1 95.62 114 ASP A C 1
ATOM 838 O O . ASP A 1 114 ? -7.262 -19.344 10.875 1 95.62 114 ASP A O 1
ATOM 842 N N . ASP A 1 115 ? -7.895 -19.641 13.023 1 95.75 115 ASP A N 1
ATOM 843 C CA . ASP A 1 115 ? -8.188 -21.062 12.883 1 95.75 115 ASP A CA 1
ATOM 844 C C . ASP A 1 115 ? -9.281 -21.297 11.836 1 95.75 115 ASP A C 1
ATOM 846 O O . ASP A 1 115 ? -9.219 -22.266 11.078 1 95.75 115 ASP A O 1
ATOM 850 N N . ASP A 1 116 ? -10.211 -20.469 11.844 1 97.31 116 ASP A N 1
ATOM 851 C CA . ASP A 1 116 ? -11.312 -20.625 1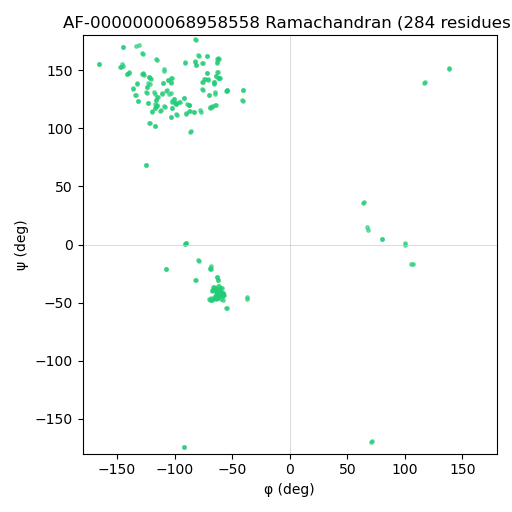0.898 1 97.31 116 ASP A CA 1
ATOM 852 C C . ASP A 1 116 ? -10.844 -20.406 9.469 1 97.31 116 ASP A C 1
ATOM 854 O O . ASP A 1 116 ? -11.211 -21.156 8.562 1 97.31 116 ASP A O 1
ATOM 858 N N . GLU A 1 117 ? -10.109 -19.391 9.219 1 96 117 GLU A N 1
ATOM 859 C CA . GLU A 1 117 ? -9.539 -19.109 7.906 1 96 117 GLU A CA 1
ATOM 860 C C . GLU A 1 117 ? -8.672 -20.266 7.422 1 96 117 GLU A C 1
ATOM 862 O O . GLU A 1 117 ? -8.773 -20.688 6.266 1 96 117 GLU A O 1
ATOM 867 N N . PHE A 1 118 ? -7.883 -20.797 8.344 1 94.56 118 PHE A N 1
ATOM 868 C CA . PHE A 1 118 ? -7.031 -21.922 8.008 1 94.56 118 PHE A CA 1
ATOM 869 C C . PHE A 1 118 ? -7.875 -23.141 7.652 1 94.56 118 PHE A C 1
ATOM 871 O O . PHE A 1 118 ? -7.578 -23.859 6.684 1 94.56 118 PHE A O 1
ATOM 878 N N . ARG A 1 119 ? -8.828 -23.375 8.406 1 95.12 119 ARG A N 1
ATOM 879 C CA . ARG A 1 119 ? -9.711 -24.516 8.148 1 95.12 119 ARG A CA 1
ATOM 880 C C . ARG A 1 119 ? -10.383 -24.391 6.781 1 95.12 119 ARG A C 1
ATOM 882 O O . ARG A 1 119 ? -10.5 -25.375 6.055 1 95.12 119 ARG A O 1
ATOM 889 N N . GLN A 1 120 ? -10.789 -23.266 6.449 1 96.19 120 GLN A N 1
ATOM 890 C CA . GLN A 1 120 ? -11.422 -23.031 5.156 1 96.19 120 GLN A CA 1
ATOM 891 C C . GLN A 1 120 ? -10.461 -23.344 4.012 1 96.19 120 GLN A C 1
ATOM 893 O O . GLN A 1 120 ? -10.852 -23.906 2.992 1 96.19 120 GLN A O 1
ATOM 898 N N . LEU A 1 121 ? -9.219 -22.938 4.18 1 93.69 121 LEU A N 1
ATOM 899 C CA . LEU A 1 121 ? -8.203 -23.25 3.186 1 93.69 121 LEU A CA 1
ATOM 900 C C . LEU A 1 121 ? -8.016 -24.766 3.066 1 93.69 121 LEU A C 1
ATOM 902 O O . LEU A 1 121 ? -7.949 -25.297 1.958 1 93.69 121 LEU A O 1
ATOM 906 N N . GLU A 1 122 ? -7.938 -25.359 4.18 1 90.81 122 GLU A N 1
ATOM 907 C CA . GLU A 1 122 ? -7.793 -26.812 4.223 1 90.81 122 GLU A CA 1
ATOM 908 C C . GLU A 1 122 ? -8.953 -27.5 3.504 1 90.81 122 GLU A C 1
ATOM 910 O O . GLU A 1 122 ? -8.742 -28.438 2.744 1 90.81 122 GLU A O 1
ATOM 915 N N . GLU A 1 123 ? -10.078 -27.031 3.764 1 92.88 123 GLU A N 1
ATOM 916 C CA . GLU A 1 123 ? -11.273 -27.609 3.158 1 92.88 123 GLU A CA 1
ATOM 917 C C . GLU A 1 123 ? -11.242 -27.484 1.638 1 92.88 123 GLU A C 1
ATOM 919 O O . GLU A 1 123 ? -11.648 -28.406 0.923 1 92.88 123 GLU A O 1
ATOM 924 N N . GLN A 1 124 ? -10.797 -26.438 1.146 1 91.44 124 GLN A N 1
ATOM 925 C CA . GLN A 1 124 ? -10.68 -26.25 -0.296 1 91.44 124 GLN A CA 1
ATOM 926 C C . GLN A 1 124 ? -9.703 -27.25 -0.901 1 91.44 124 GLN A C 1
ATOM 928 O O . GLN A 1 124 ? -9.953 -27.781 -1.986 1 91.44 124 GLN A O 1
ATOM 933 N N . VAL A 1 125 ? -8.656 -27.453 -0.185 1 89 125 VAL A N 1
ATOM 934 C CA . VAL A 1 125 ? -7.637 -28.391 -0.653 1 89 125 VAL A CA 1
ATOM 935 C C . VAL A 1 125 ? -8.188 -29.812 -0.638 1 89 125 VAL A C 1
ATOM 937 O O . VAL A 1 125 ? -7.941 -30.594 -1.562 1 89 125 VAL A O 1
ATOM 940 N N . LEU A 1 126 ? -8.93 -30.078 0.388 1 87.38 126 LEU A N 1
ATOM 941 C CA . LEU A 1 126 ? -9.477 -31.422 0.551 1 87.38 126 LEU A CA 1
ATOM 942 C C . LEU A 1 126 ? -10.523 -31.719 -0.517 1 87.38 126 LEU A C 1
ATOM 944 O O . LEU A 1 126 ? -10.805 -32.875 -0.815 1 87.38 126 LEU A O 1
ATOM 948 N N . LEU A 1 127 ? -11.094 -30.641 -1.109 1 85.94 127 LEU A N 1
ATOM 949 C CA . LEU A 1 127 ? -12.125 -30.812 -2.127 1 85.94 127 LEU A CA 1
ATOM 950 C C . LEU A 1 127 ? -11.508 -31.156 -3.479 1 85.94 127 LEU A C 1
ATOM 952 O O . LEU A 1 127 ? -12.211 -31.578 -4.398 1 85.94 127 LEU A O 1
ATOM 956 N N . ILE A 1 128 ? -10.227 -30.969 -3.525 1 85.44 128 ILE A N 1
ATOM 957 C CA . ILE A 1 128 ? -9.539 -31.297 -4.773 1 85.44 128 ILE A CA 1
ATOM 958 C C . ILE A 1 128 ? -9.578 -32.812 -5 1 85.44 128 ILE A C 1
ATOM 960 O O . ILE A 1 128 ? -9.172 -33.562 -4.125 1 85.44 128 ILE A O 1
ATOM 964 N N . GLU A 1 129 ? -10.211 -33.156 -6.09 1 82.62 129 GLU A N 1
ATOM 965 C CA . GLU A 1 129 ? -10.438 -34.562 -6.402 1 82.62 129 GLU A CA 1
ATOM 966 C C . GLU A 1 129 ? -9.117 -35.312 -6.562 1 82.62 129 GLU A C 1
ATOM 968 O O . GLU A 1 129 ? -8.094 -34.688 -6.895 1 82.62 129 GLU A O 1
ATOM 973 N N . SER A 1 130 ? -9.359 -36.594 -6.406 1 77.19 130 SER A N 1
ATOM 974 C CA . SER A 1 130 ? -8.219 -37.5 -6.629 1 77.19 130 SER A CA 1
ATOM 975 C C . SER A 1 130 ? -7.766 -37.438 -8.086 1 77.19 130 SER A C 1
ATOM 977 O O . SER A 1 130 ? -8.594 -37.406 -9 1 77.19 130 SER A O 1
ATOM 979 N N . GLY A 1 131 ? -6.504 -37.281 -8.414 1 75.44 131 GLY A N 1
ATOM 980 C CA . GLY A 1 131 ? -5.984 -37.219 -9.773 1 75.44 131 GLY A CA 1
ATOM 981 C C . GLY A 1 131 ? -5.59 -35.812 -10.188 1 75.44 131 GLY A C 1
ATOM 982 O O . GLY A 1 131 ? -4.867 -35.625 -11.172 1 75.44 131 GLY A O 1
ATOM 983 N N . GLU A 1 132 ? -6.133 -34.906 -9.375 1 78.44 132 GLU A N 1
ATOM 984 C CA . GLU A 1 132 ? -5.73 -33.531 -9.664 1 78.44 132 GLU A CA 1
ATOM 985 C C . GLU A 1 132 ? -4.375 -33.188 -9.039 1 78.44 132 GLU A C 1
ATOM 987 O O . GLU A 1 132 ? -3.887 -33.938 -8.188 1 78.44 132 GLU A O 1
ATOM 992 N N . ILE A 1 133 ? -3.752 -32.188 -9.625 1 77.12 133 ILE A N 1
ATOM 993 C CA . ILE A 1 133 ? -2.422 -31.797 -9.172 1 77.12 133 ILE A CA 1
ATOM 994 C C . ILE A 1 133 ? -2.525 -30.594 -8.234 1 77.12 133 ILE A C 1
ATOM 996 O O . ILE A 1 133 ? -3.223 -29.625 -8.539 1 77.12 133 ILE A O 1
ATOM 1000 N N . LEU A 1 134 ? -2.045 -30.734 -7.062 1 79.94 134 LEU A N 1
ATOM 1001 C CA . LEU A 1 134 ? -1.915 -29.625 -6.113 1 79.94 134 LEU A CA 1
ATOM 1002 C C . LEU A 1 134 ? -0.452 -29.25 -5.93 1 79.94 134 LEU A C 1
ATOM 1004 O O . LEU A 1 134 ? 0.378 -30.078 -5.578 1 79.94 134 LEU A O 1
ATOM 1008 N N . VAL A 1 135 ? -0.156 -28.016 -6.281 1 78.56 135 VAL A N 1
ATOM 1009 C CA . VAL A 1 135 ? 1.178 -27.469 -6.055 1 78.56 135 VAL A CA 1
ATOM 1010 C C . VAL A 1 135 ? 1.16 -26.547 -4.832 1 78.56 135 VAL A C 1
ATOM 1012 O O . VAL A 1 135 ? 0.379 -25.594 -4.773 1 78.56 135 VAL A O 1
ATOM 1015 N N . ILE A 1 136 ? 1.86 -26.844 -3.816 1 75.5 136 ILE A N 1
ATOM 1016 C CA . ILE A 1 136 ? 1.984 -26.031 -2.609 1 75.5 136 ILE A CA 1
ATOM 1017 C C . ILE A 1 136 ? 3.322 -25.297 -2.615 1 75.5 136 ILE A C 1
ATOM 1019 O O . ILE A 1 136 ? 4.375 -25.906 -2.801 1 75.5 136 ILE A O 1
ATOM 1023 N N . SER A 1 137 ? 3.072 -23.969 -2.807 1 67.06 137 SER A N 1
ATOM 1024 C CA . SER A 1 137 ? 4.285 -23.156 -2.764 1 67.06 137 SER A CA 1
ATOM 1025 C C . SER A 1 137 ? 4.242 -22.156 -1.612 1 67.06 137 SER A C 1
ATOM 1027 O O . SER A 1 137 ? 3.174 -21.641 -1.266 1 67.06 137 SER A O 1
ATOM 1029 N N . GLY A 1 138 ? 5.23 -21.953 -0.669 1 62.06 138 GLY A N 1
ATOM 1030 C CA . GLY A 1 138 ? 5.34 -20.922 0.34 1 62.06 138 GLY A CA 1
ATOM 1031 C C . GLY A 1 138 ? 5.824 -21.438 1.682 1 62.06 138 GLY A C 1
ATOM 1032 O O . GLY A 1 138 ? 5.957 -22.641 1.874 1 62.06 138 GLY A O 1
ATOM 1033 N N . ARG A 1 139 ? 6.477 -20.484 2.385 1 50.66 139 ARG A N 1
ATOM 1034 C CA . ARG A 1 139 ? 6.945 -20.812 3.727 1 50.66 139 ARG A CA 1
ATOM 1035 C C . ARG A 1 139 ? 5.801 -20.781 4.73 1 50.66 139 ARG A C 1
ATOM 1037 O O . ARG A 1 139 ? 4.871 -19.984 4.598 1 50.66 139 ARG A O 1
ATOM 1044 N N . LEU A 1 140 ? 5.512 -21.938 5.293 1 47.91 140 LEU A N 1
ATOM 1045 C CA . LEU A 1 140 ? 4.566 -21.953 6.406 1 47.91 140 LEU A CA 1
ATOM 1046 C C . LEU A 1 140 ? 4.812 -20.781 7.348 1 47.91 140 LEU A C 1
ATOM 1048 O O . LEU A 1 140 ? 5.957 -20.375 7.551 1 47.91 140 LEU A O 1
ATOM 1052 N N . PRO A 1 141 ? 3.709 -19.984 7.559 1 44.59 141 PRO A N 1
ATOM 1053 C CA . PRO A 1 141 ? 4.02 -18.984 8.586 1 44.59 141 PRO A CA 1
ATOM 1054 C C . PRO A 1 141 ? 4.836 -19.562 9.742 1 44.59 141 PRO A C 1
ATOM 1056 O O . PRO A 1 141 ? 4.758 -20.766 10.016 1 44.59 141 PRO A O 1
ATOM 1059 N N . PRO A 1 142 ? 5.914 -18.828 10.125 1 39.06 142 PRO A N 1
ATOM 1060 C CA . PRO A 1 142 ? 6.762 -19.375 11.188 1 39.06 142 PRO A CA 1
ATOM 1061 C C . PRO A 1 142 ? 5.961 -20.094 12.273 1 39.06 142 PRO A C 1
ATOM 1063 O O . PRO A 1 142 ? 6.496 -20.969 12.961 1 39.06 142 PRO A O 1
ATOM 1066 N N . GLY A 1 143 ? 4.906 -19.641 12.789 1 32.81 143 GLY A N 1
ATOM 1067 C CA . GLY A 1 143 ? 4.531 -20.312 14.016 1 32.81 143 GLY A CA 1
ATOM 1068 C C . GLY A 1 143 ? 4.078 -21.75 13.797 1 32.81 143 GLY A C 1
ATOM 1069 O O . GLY A 1 143 ? 3.686 -22.438 14.742 1 32.81 143 GLY A O 1
ATOM 1070 N N . ARG A 1 144 ? 3.707 -22.109 12.57 1 29.25 144 ARG A N 1
ATOM 1071 C CA . ARG A 1 144 ? 3.369 -23.516 12.742 1 29.25 144 ARG A CA 1
ATOM 1072 C C . ARG A 1 144 ? 4.551 -24.422 12.383 1 29.25 144 ARG A C 1
ATOM 1074 O O . ARG A 1 144 ? 5.398 -24.031 11.57 1 29.25 144 ARG A O 1
ATOM 1081 N N . MET B 1 1 ? -14.445 30.953 18.234 1 66.56 1 MET B N 1
ATOM 1082 C CA . MET B 1 1 ? -13.094 30.422 18.062 1 66.56 1 MET B CA 1
ATOM 1083 C C . MET B 1 1 ? -12.766 30.266 16.578 1 66.56 1 MET B C 1
ATOM 1085 O O . MET B 1 1 ? -13.625 29.906 15.781 1 66.56 1 MET B O 1
ATOM 1089 N N . VAL B 1 2 ? -11.617 30.797 16.156 1 81.56 2 VAL B N 1
ATOM 1090 C CA . VAL B 1 2 ? -11.25 30.812 14.742 1 81.56 2 VAL B CA 1
ATOM 1091 C C . VAL B 1 2 ? -11.055 29.391 14.242 1 81.56 2 VAL B C 1
ATOM 1093 O O . VAL B 1 2 ? -10.383 28.578 14.891 1 81.56 2 VAL B O 1
ATOM 1096 N N . ARG B 1 3 ? -11.812 29.078 13.32 1 89.31 3 ARG B N 1
ATOM 1097 C CA . ARG B 1 3 ? -11.68 27.75 12.719 1 89.31 3 ARG B CA 1
ATOM 1098 C C . ARG B 1 3 ? -10.461 27.688 11.805 1 89.31 3 ARG B C 1
ATOM 1100 O O . ARG B 1 3 ? -10.164 28.641 11.086 1 89.31 3 ARG B O 1
ATOM 1107 N N . ILE B 1 4 ? -9.703 26.688 11.93 1 90.81 4 ILE B N 1
ATOM 1108 C CA . ILE B 1 4 ? -8.5 26.484 11.141 1 90.81 4 ILE B CA 1
ATOM 1109 C C . ILE B 1 4 ? -8.734 25.375 10.117 1 90.81 4 ILE B C 1
ATOM 1111 O O . ILE B 1 4 ? -9.328 24.344 10.438 1 90.81 4 ILE B O 1
ATOM 1115 N N . TYR B 1 5 ? -8.367 25.609 8.898 1 93.69 5 TYR B N 1
ATOM 1116 C CA . TYR B 1 5 ? -8.414 24.625 7.816 1 93.69 5 TYR B CA 1
ATOM 1117 C C . TYR B 1 5 ? -7.035 24.406 7.215 1 93.69 5 TYR B C 1
ATOM 1119 O O . TYR B 1 5 ? -6.223 25.344 7.164 1 93.69 5 TYR B O 1
ATOM 1127 N N . THR B 1 6 ? -6.75 23.25 6.867 1 94.69 6 THR B N 1
ATOM 1128 C CA . THR B 1 6 ? -5.539 22.938 6.117 1 94.69 6 THR B CA 1
ATOM 1129 C C . THR B 1 6 ? -5.879 22.25 4.797 1 94.69 6 THR B C 1
ATOM 1131 O O . THR B 1 6 ? -6.848 21.484 4.719 1 94.69 6 THR B O 1
ATOM 1134 N N . LEU B 1 7 ? -5.098 22.562 3.789 1 94.19 7 LEU B N 1
ATOM 1135 C CA . LEU B 1 7 ? -5.293 21.969 2.475 1 94.19 7 LEU B CA 1
ATOM 1136 C C . LEU B 1 7 ? -4.082 21.125 2.076 1 94.19 7 LEU B C 1
ATOM 1138 O O . LEU B 1 7 ? -2.945 21.594 2.143 1 94.19 7 LEU B O 1
ATOM 1142 N N . THR B 1 8 ? -4.281 19.922 1.767 1 95.19 8 THR B N 1
ATOM 1143 C CA . THR B 1 8 ? -3.258 19.031 1.221 1 95.19 8 THR B CA 1
ATOM 1144 C C . THR B 1 8 ? -3.668 18.516 -0.156 1 95.19 8 THR B C 1
ATOM 1146 O O . THR B 1 8 ? -4.602 17.719 -0.274 1 95.19 8 THR B O 1
ATOM 1149 N N . LEU B 1 9 ? -2.977 18.875 -1.16 1 93.69 9 LEU B N 1
ATOM 1150 C CA . LEU B 1 9 ? -3.34 18.484 -2.52 1 93.69 9 LEU B CA 1
ATOM 1151 C C . LEU B 1 9 ? -2.857 17.078 -2.83 1 93.69 9 LEU B C 1
ATOM 1153 O O . LEU B 1 9 ? -3.445 16.391 -3.668 1 93.69 9 LEU B O 1
ATOM 1157 N N . ALA B 1 10 ? -1.747 16.719 -2.189 1 94.62 10 ALA B N 1
ATOM 1158 C CA . ALA B 1 10 ? -1.167 15.398 -2.445 1 94.62 10 ALA B CA 1
ATOM 1159 C C . ALA B 1 10 ? -0.99 14.617 -1.146 1 94.62 10 ALA B C 1
ATOM 1161 O O . ALA B 1 10 ? 0.137 14.336 -0.731 1 94.62 10 ALA B O 1
ATOM 1162 N N . PRO B 1 11 ? -2.133 14.242 -0.558 1 97.5 11 PRO B N 1
ATOM 1163 C CA . PRO B 1 11 ? -2.049 13.43 0.659 1 97.5 11 PRO B CA 1
ATOM 1164 C C . PRO B 1 11 ? -1.389 12.078 0.42 1 97.5 11 PRO B C 1
ATOM 1166 O O . PRO B 1 11 ? -1.263 11.641 -0.728 1 97.5 11 PRO B O 1
ATOM 1169 N N . SER B 1 12 ? -0.925 11.508 1.479 1 97.88 12 SER B N 1
ATOM 1170 C CA . SER B 1 12 ? -0.312 10.188 1.394 1 97.88 12 SER B CA 1
ATOM 1171 C C . SER B 1 12 ? -0.68 9.328 2.6 1 97.88 12 SER B C 1
ATOM 1173 O O . SER B 1 12 ? -0.973 9.859 3.676 1 97.88 12 SER B O 1
ATOM 1175 N N . LEU B 1 13 ? -0.794 8.047 2.375 1 98.5 13 LEU B N 1
ATOM 1176 C CA . LEU B 1 13 ? -0.686 7.047 3.434 1 98.5 13 LEU B CA 1
ATOM 1177 C C . LEU B 1 13 ? 0.758 6.586 3.602 1 98.5 13 LEU B C 1
ATOM 1179 O O . LEU B 1 13 ? 1.315 5.941 2.709 1 98.5 13 LEU B O 1
ATOM 1183 N N . ASP B 1 14 ? 1.343 6.949 4.781 1 98.12 14 ASP B N 1
ATOM 1184 C CA . ASP B 1 14 ? 2.738 6.594 5.023 1 98.12 14 ASP B CA 1
ATOM 1185 C C . ASP B 1 14 ? 2.844 5.297 5.82 1 98.12 14 ASP B C 1
ATOM 1187 O O . ASP B 1 14 ? 2.203 5.148 6.863 1 98.12 14 ASP B O 1
ATOM 1191 N N . SER B 1 15 ? 3.543 4.312 5.258 1 98.19 15 SER B N 1
ATOM 1192 C CA . SER B 1 15 ? 3.854 3.098 6.008 1 98.19 15 SER B CA 1
ATOM 1193 C C . SER B 1 15 ? 5.305 3.098 6.48 1 98.19 15 SER B C 1
ATOM 1195 O O . SER B 1 15 ? 6.188 3.6 5.785 1 98.19 15 SER B O 1
ATOM 1197 N N . ALA B 1 16 ? 5.477 2.643 7.711 1 98.5 16 ALA B N 1
ATOM 1198 C CA . ALA B 1 16 ? 6.812 2.539 8.289 1 98.5 16 ALA B CA 1
ATOM 1199 C C . ALA B 1 16 ? 7.121 1.104 8.711 1 98.5 16 ALA B C 1
ATOM 1201 O O . ALA B 1 16 ? 6.254 0.409 9.242 1 98.5 16 ALA B O 1
ATOM 1202 N N . THR B 1 17 ? 8.344 0.645 8.445 1 98.62 17 THR B N 1
ATOM 1203 C CA . THR B 1 17 ? 8.773 -0.701 8.805 1 98.62 17 THR B CA 1
ATOM 1204 C C . THR B 1 17 ? 10.242 -0.709 9.203 1 98.62 17 THR B C 1
ATOM 1206 O O . THR B 1 17 ? 10.922 0.313 9.102 1 98.62 17 THR B O 1
ATOM 1209 N N . ILE B 1 18 ? 10.68 -1.831 9.734 1 98.75 18 ILE B N 1
ATOM 1210 C CA . ILE B 1 18 ? 12.062 -2.014 10.188 1 98.75 18 ILE B CA 1
ATOM 1211 C C . ILE B 1 18 ? 12.672 -3.227 9.492 1 98.75 18 ILE B C 1
ATOM 1213 O O . ILE B 1 18 ? 12.016 -4.262 9.344 1 98.75 18 ILE B O 1
ATOM 1217 N N . THR B 1 19 ? 13.844 -3.094 9.039 1 98.56 19 THR B N 1
ATOM 1218 C CA . THR B 1 19 ? 14.633 -4.23 8.57 1 98.56 19 THR B CA 1
ATOM 1219 C C . THR B 1 19 ? 15.992 -4.277 9.266 1 98.56 19 THR B C 1
ATOM 1221 O O . THR B 1 19 ? 16.562 -3.232 9.602 1 98.56 19 THR B O 1
ATOM 1224 N N . PRO B 1 20 ? 16.547 -5.457 9.539 1 98.06 20 PRO B N 1
ATOM 1225 C CA . PRO B 1 20 ? 17.844 -5.543 10.219 1 98.06 20 PRO B CA 1
ATOM 1226 C C . PRO B 1 20 ? 18.969 -4.895 9.414 1 98.06 20 PRO B C 1
ATOM 1228 O O . PRO B 1 20 ? 19.828 -4.227 9.992 1 98.06 20 PRO B O 1
ATOM 1231 N N . GLN B 1 21 ? 18.984 -5.137 8.148 1 97.06 21 GLN B N 1
ATOM 1232 C CA . GLN B 1 21 ? 19.984 -4.645 7.223 1 97.06 21 GLN B CA 1
ATOM 1233 C C . GLN B 1 21 ? 19.391 -4.332 5.859 1 97.06 21 GLN B C 1
ATOM 1235 O O . GLN B 1 21 ? 18.312 -4.832 5.523 1 97.06 21 GLN B O 1
ATOM 1240 N N . ILE B 1 22 ? 20.047 -3.416 5.156 1 96.5 22 ILE B N 1
ATOM 1241 C CA . ILE B 1 22 ? 19.625 -3.119 3.795 1 96.5 22 ILE B CA 1
ATOM 1242 C C . ILE B 1 22 ? 20.719 -3.506 2.809 1 96.5 22 ILE B C 1
ATOM 1244 O O . ILE B 1 22 ? 21.891 -3.141 2.996 1 96.5 22 ILE B O 1
ATOM 1248 N N . TYR B 1 23 ? 20.484 -4.348 1.92 1 96.5 23 TYR B N 1
ATOM 1249 C CA . TYR B 1 23 ? 21.391 -4.805 0.878 1 96.5 23 TYR B CA 1
ATOM 1250 C C . TYR B 1 23 ? 20.641 -5.129 -0.406 1 96.5 23 TYR B C 1
ATOM 1252 O O . TYR B 1 23 ? 19.453 -5.457 -0.369 1 96.5 23 TYR B O 1
ATOM 1260 N N . PRO B 1 24 ? 21.297 -5.023 -1.568 1 96.62 24 PRO B N 1
ATOM 1261 C CA . PRO B 1 24 ? 20.641 -5.316 -2.842 1 96.62 24 PRO B CA 1
ATOM 1262 C C . PRO B 1 24 ? 20.531 -6.812 -3.123 1 96.62 24 PRO B C 1
ATOM 1264 O O . PRO B 1 24 ? 21.219 -7.613 -2.48 1 96.62 24 PRO B O 1
ATOM 1267 N N . GLU B 1 25 ? 19.609 -7.207 -4.094 1 94.75 25 GLU B N 1
ATOM 1268 C CA . GLU B 1 25 ? 19.484 -8.492 -4.777 1 94.75 25 GLU B CA 1
ATOM 1269 C C . GLU B 1 25 ? 19.062 -9.594 -3.807 1 94.75 25 GLU B C 1
ATOM 1271 O O . GLU B 1 25 ? 19.297 -10.773 -4.055 1 94.75 25 GLU B O 1
ATOM 1276 N N . GLY B 1 26 ? 18.594 -9.219 -2.66 1 92.69 26 GLY B N 1
ATOM 1277 C CA . GLY B 1 26 ? 18.031 -10.156 -1.709 1 92.69 26 GLY B CA 1
ATOM 1278 C C . GLY B 1 26 ? 16.719 -9.695 -1.117 1 92.69 26 GLY B C 1
ATOM 1279 O O . GLY B 1 26 ? 16.266 -8.57 -1.375 1 92.69 26 GLY B O 1
ATOM 1280 N N . LYS B 1 27 ? 16.109 -10.625 -0.399 1 94.75 27 LYS B N 1
ATOM 1281 C CA . LYS B 1 27 ? 14.859 -10.289 0.286 1 94.75 27 LYS B CA 1
ATOM 1282 C C . LYS B 1 27 ? 15.133 -9.602 1.622 1 94.75 27 LYS B C 1
ATOM 1284 O O . LYS B 1 27 ? 15.766 -10.188 2.508 1 94.75 27 LYS B O 1
ATOM 1289 N N . LEU B 1 28 ? 14.758 -8.367 1.724 1 98 28 LEU B N 1
ATOM 1290 C CA . LEU B 1 28 ? 14.836 -7.625 2.979 1 98 28 LEU B CA 1
ATOM 1291 C C . LEU B 1 28 ? 13.586 -7.852 3.818 1 98 28 LEU B C 1
ATOM 1293 O O . LEU B 1 28 ? 12.562 -7.184 3.611 1 98 28 LEU B O 1
ATOM 1297 N N . ARG B 1 29 ? 13.719 -8.773 4.738 1 98 29 ARG B N 1
ATOM 1298 C CA . ARG B 1 29 ? 12.578 -9.07 5.594 1 98 29 ARG B CA 1
ATOM 1299 C C . ARG B 1 29 ? 12.289 -7.922 6.551 1 98 29 ARG B C 1
ATOM 1301 O O . ARG B 1 29 ? 13.188 -7.457 7.254 1 98 29 ARG B O 1
ATOM 1308 N N . CYS B 1 30 ? 11.062 -7.527 6.551 1 98.56 30 CYS B N 1
ATOM 1309 C CA . CYS B 1 30 ? 10.68 -6.344 7.305 1 98.56 30 CYS B CA 1
ATOM 1310 C C . CYS B 1 30 ? 9.711 -6.707 8.43 1 98.56 30 CYS B C 1
ATOM 1312 O O . CYS B 1 30 ? 9.102 -7.777 8.406 1 98.56 30 CYS B O 1
ATOM 1314 N N . SER B 1 31 ? 9.648 -5.832 9.391 1 98.25 31 SER B N 1
ATOM 1315 C CA . SER B 1 31 ? 8.586 -5.918 10.391 1 98.25 31 SER B CA 1
ATOM 1316 C C . SER B 1 31 ? 7.238 -5.52 9.789 1 98.25 31 SER B C 1
ATOM 1318 O O . SER B 1 31 ? 7.184 -4.922 8.719 1 98.25 31 SER B O 1
ATOM 1320 N N . ALA B 1 32 ? 6.129 -5.91 10.484 1 97.44 32 ALA B N 1
ATOM 1321 C CA . ALA B 1 32 ? 4.805 -5.461 10.07 1 97.44 32 ALA B CA 1
ATOM 1322 C C . ALA B 1 32 ? 4.742 -3.936 9.984 1 97.44 32 ALA B C 1
ATOM 1324 O O . ALA B 1 32 ? 5.219 -3.242 10.891 1 97.44 32 ALA B O 1
ATOM 1325 N N . PRO B 1 33 ? 4.215 -3.432 8.914 1 97.44 33 PRO B N 1
ATOM 1326 C CA . PRO B 1 33 ? 4.199 -1.974 8.781 1 97.44 33 PRO B CA 1
ATOM 1327 C C . PRO B 1 33 ? 3.197 -1.304 9.719 1 97.44 33 PRO B C 1
ATOM 1329 O O . PRO B 1 33 ? 2.156 -1.888 10.031 1 97.44 33 PRO B O 1
ATOM 1332 N N . VAL B 1 34 ? 3.57 -0.121 10.133 1 97.88 34 VAL B N 1
ATOM 1333 C CA . VAL B 1 34 ? 2.646 0.792 10.797 1 97.88 34 VAL B CA 1
ATOM 1334 C C . VAL B 1 34 ? 2.254 1.916 9.836 1 97.88 34 VAL B C 1
ATOM 1336 O O . VAL B 1 34 ? 3.086 2.408 9.078 1 97.88 34 VAL B O 1
ATOM 1339 N N . PHE B 1 35 ? 0.999 2.301 9.906 1 97.94 35 PHE B N 1
ATOM 1340 C CA . PHE B 1 35 ? 0.485 3.285 8.961 1 97.94 35 PHE B CA 1
ATOM 1341 C C . PHE B 1 35 ? 0.2 4.609 9.664 1 97.94 35 PHE B C 1
ATOM 1343 O O . PHE B 1 35 ? -0.297 4.625 10.789 1 97.94 35 PHE B O 1
ATOM 1350 N N . GLU B 1 36 ? 0.537 5.66 9.016 1 97.81 36 GLU B N 1
ATOM 1351 C CA . GLU B 1 36 ? 0.3 7.012 9.516 1 97.81 36 GLU B CA 1
ATOM 1352 C C . GLU B 1 36 ? -0.157 7.941 8.391 1 97.81 36 GLU B C 1
ATOM 1354 O O . GLU B 1 36 ? 0.253 7.781 7.238 1 97.81 36 GLU B O 1
ATOM 1359 N N . PRO B 1 37 ? -0.988 8.883 8.789 1 98.31 37 PRO B N 1
ATOM 1360 C CA . PRO B 1 37 ? -1.353 9.891 7.793 1 98.31 37 PRO B CA 1
ATOM 1361 C C . PRO B 1 37 ? -0.169 10.758 7.367 1 98.31 37 PRO B C 1
ATOM 1363 O O . PRO B 1 37 ? 0.657 11.133 8.203 1 98.31 37 PRO B O 1
ATOM 1366 N N . GLY B 1 38 ? -0.101 11.031 6.059 1 96.75 38 GLY B N 1
ATOM 1367 C CA . GLY B 1 38 ? 0.95 11.891 5.535 1 96.75 38 GLY B CA 1
ATOM 1368 C C . GLY B 1 38 ? 0.421 13.023 4.68 1 96.75 38 GLY B C 1
ATOM 1369 O O . GLY B 1 38 ? -0.711 12.961 4.191 1 96.75 38 GLY B O 1
ATOM 1370 N N . GLY B 1 39 ? 1.35 14.016 4.457 1 95.19 39 GLY B N 1
ATOM 1371 C CA . GLY B 1 39 ? 1.025 15.25 3.754 1 95.19 39 GLY B CA 1
ATOM 1372 C C . GLY B 1 39 ? 1.166 16.484 4.617 1 95.19 39 GLY B C 1
ATOM 1373 O O . GLY B 1 39 ? 0.747 16.484 5.777 1 95.19 39 GLY B O 1
ATOM 1374 N N . GLY B 1 40 ? 1.709 17.516 4.008 1 93.06 40 GLY B N 1
ATOM 1375 C CA . GLY B 1 40 ? 2.027 18.719 4.766 1 93.06 40 GLY B CA 1
ATOM 1376 C C . GLY B 1 40 ? 0.84 19.281 5.523 1 93.06 40 GLY B C 1
ATOM 1377 O O . GLY B 1 40 ? 0.91 19.484 6.738 1 93.06 40 GLY B O 1
ATOM 1378 N N . GLY B 1 41 ? -0.256 19.547 4.832 1 94.12 41 GLY B N 1
ATOM 1379 C CA . GLY B 1 41 ? -1.447 20.078 5.473 1 94.12 41 GLY B CA 1
ATOM 1380 C C . GLY B 1 41 ? -2.031 19.141 6.516 1 94.12 41 GLY B C 1
ATOM 1381 O O . GLY B 1 41 ? -2.48 19.594 7.574 1 94.12 41 GLY B O 1
ATOM 1382 N N . ILE B 1 42 ? -2.006 17.969 6.199 1 96.81 42 ILE B N 1
ATOM 1383 C CA . ILE B 1 42 ? -2.508 16.953 7.121 1 96.81 42 ILE B CA 1
ATOM 1384 C C . ILE B 1 42 ? -1.652 16.938 8.391 1 96.81 42 ILE B C 1
ATOM 1386 O O . ILE B 1 42 ? -2.18 16.875 9.5 1 96.81 42 ILE B O 1
ATOM 1390 N N . ASN B 1 43 ? -0.333 16.969 8.242 1 95.19 43 ASN B N 1
ATOM 1391 C CA . ASN B 1 43 ? 0.565 16.984 9.391 1 95.19 43 ASN B CA 1
ATOM 1392 C C . ASN B 1 43 ? 0.32 18.203 10.273 1 95.19 43 ASN B C 1
ATOM 1394 O O . ASN B 1 43 ? 0.376 18.109 11.5 1 95.19 43 ASN B O 1
ATOM 1398 N N . VAL B 1 44 ? 0.034 19.328 9.656 1 94.75 44 VAL B N 1
ATOM 1399 C CA . VAL B 1 44 ? -0.279 20.547 10.414 1 94.75 44 VAL B CA 1
ATOM 1400 C C . VAL B 1 44 ? -1.564 20.328 11.211 1 94.75 44 VAL B C 1
ATOM 1402 O O . VAL B 1 44 ? -1.621 20.641 12.398 1 94.75 44 VAL B O 1
ATOM 1405 N N . ALA B 1 45 ? -2.602 19.781 10.562 1 96.06 45 ALA B N 1
ATOM 1406 C CA . ALA B 1 45 ? -3.867 19.531 11.242 1 96.06 45 ALA B CA 1
ATOM 1407 C C . ALA B 1 45 ? -3.67 18.562 12.414 1 96.06 45 ALA B C 1
ATOM 1409 O O . ALA B 1 45 ? -4.219 18.781 13.492 1 96.06 45 ALA B O 1
ATOM 1410 N N . ARG B 1 46 ? -2.91 17.609 12.242 1 97.06 46 ARG B N 1
ATOM 1411 C CA . ARG B 1 46 ? -2.617 16.641 13.289 1 97.06 46 ARG B CA 1
ATOM 1412 C C . ARG B 1 46 ? -1.883 17.297 14.453 1 97.06 46 ARG B C 1
ATOM 1414 O O . ARG B 1 46 ? -2.174 17.016 15.617 1 97.06 46 ARG B O 1
ATOM 1421 N N . ALA B 1 47 ? -0.884 18.125 14.133 1 95.19 47 ALA B N 1
ATOM 1422 C CA . ALA B 1 47 ? -0.142 18.844 15.164 1 95.19 47 ALA B CA 1
ATOM 1423 C C . ALA B 1 47 ? -1.074 19.719 16.016 1 95.19 47 ALA B C 1
ATOM 1425 O O . ALA B 1 47 ? -0.954 19.75 17.234 1 95.19 47 ALA B O 1
ATOM 1426 N N . ILE B 1 48 ? -1.973 20.375 15.367 1 92.75 48 ILE B N 1
ATOM 1427 C CA . ILE B 1 48 ? -2.93 21.234 16.062 1 92.75 48 ILE B CA 1
ATOM 1428 C C . ILE B 1 48 ? -3.803 20.391 16.984 1 92.75 48 ILE B C 1
ATOM 1430 O O . ILE B 1 48 ? -4.012 20.75 18.141 1 92.75 48 ILE B O 1
ATOM 1434 N N . ALA B 1 49 ? -4.285 19.25 16.422 1 94.38 49 ALA B N 1
ATOM 1435 C CA . ALA B 1 49 ? -5.102 18.344 17.234 1 94.38 49 ALA B CA 1
ATOM 1436 C C . ALA B 1 49 ? -4.328 17.844 18.453 1 94.38 49 ALA B C 1
ATOM 1438 O O . ALA B 1 49 ? -4.863 17.812 19.562 1 94.38 49 ALA B O 1
ATOM 1439 N N . HIS B 1 50 ? -3.07 17.5 18.297 1 94.12 50 HIS B N 1
ATOM 1440 C CA . HIS B 1 50 ? -2.213 17.016 19.375 1 94.12 50 HIS B CA 1
ATOM 1441 C C . HIS B 1 50 ? -2.018 18.062 20.453 1 94.12 50 HIS B C 1
ATOM 1443 O O . HIS B 1 50 ? -1.887 17.734 21.625 1 94.12 50 HIS B O 1
ATOM 1449 N N . LEU B 1 51 ? -2.1 19.266 20.078 1 94.25 51 LEU B N 1
ATOM 1450 C CA . LEU B 1 51 ? -1.902 20.375 21 1 94.25 51 LEU B CA 1
ATOM 1451 C C . LEU B 1 51 ? -3.225 20.812 21.625 1 94.25 51 LEU B C 1
ATOM 1453 O O . LEU B 1 51 ? -3.275 21.797 22.375 1 94.25 51 LEU B O 1
ATOM 1457 N N . GLY B 1 52 ? -4.266 20.188 21.297 1 94.06 52 GLY B N 1
ATOM 1458 C CA . GLY B 1 52 ? -5.551 20.422 21.938 1 94.06 52 GLY B CA 1
ATOM 1459 C C . GLY B 1 52 ? -6.461 21.328 21.125 1 94.06 52 GLY B C 1
ATOM 1460 O O . GLY B 1 52 ? -7.543 21.703 21.578 1 94.06 52 GLY B O 1
ATOM 1461 N N . GLY B 1 53 ? -5.977 21.734 19.984 1 93.94 53 GLY B N 1
ATOM 1462 C CA . GLY B 1 53 ? -6.793 22.547 19.094 1 93.94 53 GLY B CA 1
ATOM 1463 C C . GLY B 1 53 ? -7.574 21.719 18.094 1 93.94 53 GLY B C 1
ATOM 1464 O O . GLY B 1 53 ? -7.684 20.5 18.234 1 93.94 53 GLY B O 1
ATOM 1465 N N . THR B 1 54 ? -8.25 22.484 17.156 1 94.12 54 THR B N 1
ATOM 1466 C CA . THR B 1 54 ? -9 21.812 16.109 1 94.12 54 THR B CA 1
ATOM 1467 C C . THR B 1 54 ? -8.719 22.469 14.75 1 94.12 54 THR B C 1
ATOM 1469 O O . THR B 1 54 ? -8.695 23.688 14.641 1 94.12 54 THR B O 1
ATOM 1472 N N . ALA B 1 55 ? -8.367 21.625 13.805 1 94.44 55 ALA B N 1
ATOM 1473 C CA . ALA B 1 55 ? -8.227 22.031 12.406 1 94.44 55 ALA B CA 1
ATOM 1474 C C . ALA B 1 55 ? -8.859 21 11.469 1 94.44 55 ALA B C 1
ATOM 1476 O O . ALA B 1 55 ? -8.711 19.797 11.672 1 94.44 55 ALA B O 1
ATOM 1477 N N . THR B 1 56 ? -9.594 21.484 10.523 1 96.31 56 THR B N 1
ATOM 1478 C CA . THR B 1 56 ? -10.18 20.594 9.523 1 96.31 56 THR B CA 1
ATOM 1479 C C . THR B 1 56 ? -9.219 20.406 8.344 1 96.31 56 THR B C 1
ATOM 1481 O O . THR B 1 56 ? -8.797 21.375 7.723 1 96.31 56 THR B O 1
ATOM 1484 N N . ALA B 1 57 ? -8.836 19.172 8.094 1 97.31 57 ALA B N 1
ATOM 1485 C CA . ALA B 1 57 ? -7.945 18.859 6.977 1 97.31 57 ALA B CA 1
ATOM 1486 C C . ALA B 1 57 ? -8.742 18.625 5.691 1 97.31 57 ALA B C 1
ATOM 1488 O O . ALA B 1 57 ? -9.594 17.75 5.633 1 97.31 57 ALA B O 1
ATOM 1489 N N . ILE B 1 58 ? -8.469 19.422 4.695 1 96.56 58 ILE B N 1
ATOM 1490 C CA . ILE B 1 58 ? -9.086 19.297 3.379 1 96.56 58 ILE B CA 1
ATOM 1491 C C . ILE B 1 58 ? -8.125 18.594 2.422 1 96.56 58 ILE B C 1
ATOM 1493 O O . ILE B 1 58 ? -6.98 19.016 2.26 1 96.56 58 ILE B O 1
ATOM 1497 N N . PHE B 1 59 ? -8.516 17.5 1.764 1 97.62 59 PHE B N 1
ATOM 1498 C CA . PHE B 1 59 ? -7.645 16.797 0.841 1 97.62 59 PHE B CA 1
ATOM 1499 C C . PHE B 1 59 ? -8.438 15.812 -0.017 1 97.62 59 PHE B C 1
ATOM 1501 O O . PHE B 1 59 ? -9.555 15.422 0.347 1 97.62 59 PHE B O 1
ATOM 1508 N N . PRO B 1 60 ? -7.902 15.492 -1.212 1 97.94 60 PRO B N 1
ATOM 1509 C CA . PRO B 1 60 ? -8.508 14.398 -1.971 1 97.94 60 PRO B CA 1
ATOM 1510 C C . PRO B 1 60 ? -8.188 13.023 -1.388 1 97.94 60 PRO B C 1
ATOM 1512 O O . PRO B 1 60 ? -7.098 12.82 -0.848 1 97.94 60 PRO B O 1
ATOM 1515 N N . ALA B 1 61 ? -9.102 12.125 -1.41 1 98.38 61 ALA B N 1
ATOM 1516 C CA . ALA B 1 61 ? -8.914 10.75 -0.951 1 98.38 61 ALA B CA 1
ATOM 1517 C C . ALA B 1 61 ? -9.453 9.75 -1.977 1 98.38 61 ALA B C 1
ATOM 1519 O O . ALA B 1 61 ? -10.609 9.836 -2.391 1 98.38 61 ALA B O 1
ATOM 1520 N N . GLY B 1 62 ? -8.555 8.883 -2.373 1 98.12 62 GLY B N 1
ATOM 1521 C CA . GLY B 1 62 ? -8.984 7.902 -3.359 1 98.12 62 GLY B CA 1
ATOM 1522 C C . GLY B 1 62 ? -8.578 6.484 -3.008 1 98.12 62 GLY B C 1
ATOM 1523 O O . GLY B 1 62 ? -7.473 6.258 -2.506 1 98.12 62 GLY B O 1
ATOM 1524 N N . GLY B 1 63 ? -9.57 5.555 -3.266 1 96.25 63 GLY B N 1
ATOM 1525 C CA . GLY B 1 63 ? -9.281 4.141 -3.082 1 96.25 63 GLY B CA 1
ATOM 1526 C C . GLY B 1 63 ? -9.133 3.746 -1.624 1 96.25 63 GLY B C 1
ATOM 1527 O O . GLY B 1 63 ? -9.461 4.527 -0.728 1 96.25 63 GLY B O 1
ATOM 1528 N N . ALA B 1 64 ? -8.695 2.578 -1.42 1 95.19 64 ALA B N 1
ATOM 1529 C CA . ALA B 1 64 ? -8.586 2.012 -0.078 1 95.19 64 ALA B CA 1
ATOM 1530 C C . ALA B 1 64 ? -7.543 2.758 0.749 1 95.19 64 ALA B C 1
ATOM 1532 O O . ALA B 1 64 ? -7.695 2.906 1.964 1 95.19 64 ALA B O 1
ATOM 1533 N N . THR B 1 65 ? -6.465 3.166 0.039 1 97.25 65 THR B N 1
ATOM 1534 C CA . THR B 1 65 ? -5.457 3.918 0.78 1 97.25 65 THR B CA 1
ATOM 1535 C C . THR B 1 65 ? -6.031 5.246 1.272 1 97.25 65 THR B C 1
ATOM 1537 O O . THR B 1 65 ? -5.73 5.684 2.385 1 97.25 65 THR B O 1
ATOM 1540 N N . GLY B 1 66 ? -6.844 5.82 0.466 1 98.25 66 GLY B N 1
ATOM 1541 C CA . GLY B 1 66 ? -7.535 7.02 0.91 1 98.25 66 GLY B CA 1
ATOM 1542 C C . GLY B 1 66 ? -8.477 6.77 2.074 1 98.25 66 GLY B C 1
ATOM 1543 O O . GLY B 1 66 ? -8.523 7.555 3.023 1 98.25 66 GLY B O 1
ATOM 1544 N N . GLU B 1 67 ? -9.219 5.73 1.956 1 97.88 67 GLU B N 1
ATOM 1545 C CA . GLU B 1 67 ? -10.133 5.352 3.035 1 97.88 67 GLU B CA 1
ATOM 1546 C C . GLU B 1 67 ? -9.367 5.098 4.332 1 97.88 67 GLU B C 1
ATOM 1548 O O . GLU B 1 67 ? -9.805 5.516 5.406 1 97.88 67 GLU B O 1
ATOM 1553 N N . HIS B 1 68 ? -8.266 4.422 4.199 1 97.44 68 HIS B N 1
ATOM 1554 C CA . HIS B 1 68 ? -7.441 4.137 5.371 1 97.44 68 HIS B CA 1
ATOM 1555 C C . HIS B 1 68 ? -6.898 5.422 5.988 1 97.44 68 HIS B C 1
ATOM 1557 O O . HIS B 1 68 ? -6.867 5.562 7.211 1 97.44 68 HIS B O 1
ATOM 1563 N N . LEU B 1 69 ? -6.52 6.328 5.141 1 98.5 69 LEU B N 1
ATOM 1564 C CA . LEU B 1 69 ? -6.031 7.625 5.59 1 98.5 69 LEU B CA 1
ATOM 1565 C C . LEU B 1 69 ? -7.094 8.352 6.41 1 98.5 69 LEU B C 1
ATOM 1567 O O . LEU B 1 69 ? -6.812 8.836 7.508 1 98.5 69 LEU B O 1
ATOM 1571 N N . VAL B 1 70 ? -8.266 8.375 5.918 1 98.69 70 VAL B N 1
ATOM 1572 C CA . VAL B 1 70 ? -9.375 9.047 6.586 1 98.69 70 VAL B CA 1
ATOM 1573 C C . VAL B 1 70 ? -9.656 8.375 7.93 1 98.69 70 VAL B C 1
ATOM 1575 O O . VAL B 1 70 ? -9.875 9.047 8.938 1 98.69 70 VAL B O 1
ATOM 1578 N N . ALA B 1 71 ? -9.625 7.074 7.938 1 98.38 71 ALA B N 1
ATOM 1579 C CA . ALA B 1 71 ? -9.883 6.328 9.164 1 98.38 71 ALA B CA 1
ATOM 1580 C C . ALA B 1 71 ? -8.828 6.648 10.227 1 98.38 71 ALA B C 1
ATOM 1582 O O . ALA B 1 71 ? -9.156 6.793 11.406 1 98.38 71 ALA B O 1
ATOM 1583 N N . LEU B 1 72 ? -7.559 6.727 9.836 1 98.38 72 LEU B N 1
ATOM 1584 C CA . LEU B 1 72 ? -6.477 7.039 10.766 1 98.38 72 LEU B CA 1
ATOM 1585 C C . LEU B 1 72 ? -6.66 8.43 11.367 1 98.38 72 LEU B C 1
ATOM 1587 O O . LEU B 1 72 ? -6.414 8.641 12.555 1 98.38 72 LEU B O 1
ATOM 1591 N N . LEU B 1 73 ? -7.051 9.352 10.539 1 98.69 73 LEU B N 1
ATOM 1592 C CA . LEU B 1 73 ? -7.262 10.711 11.016 1 98.69 73 LEU B CA 1
ATOM 1593 C C . LEU B 1 73 ? -8.438 10.773 11.984 1 98.69 73 LEU B C 1
ATOM 1595 O O . LEU B 1 73 ? -8.414 11.539 12.953 1 98.69 73 LEU B O 1
ATOM 1599 N N . ALA B 1 74 ? -9.5 10.008 11.664 1 98.19 74 ALA B N 1
ATOM 1600 C CA . ALA B 1 74 ? -10.625 9.906 12.586 1 98.19 74 ALA B CA 1
ATOM 1601 C C . ALA B 1 74 ? -10.172 9.391 13.945 1 98.19 74 ALA B C 1
ATOM 1603 O O . ALA B 1 74 ? -10.586 9.914 14.984 1 98.19 74 ALA B O 1
ATOM 1604 N N . ASP B 1 75 ? -9.32 8.43 14 1 97.69 75 ASP B N 1
ATOM 1605 C CA . ASP B 1 75 ? -8.789 7.855 15.227 1 97.69 75 ASP B CA 1
ATOM 1606 C C . ASP B 1 75 ? -8.008 8.898 16.031 1 97.69 75 ASP B C 1
ATOM 1608 O O . ASP B 1 75 ? -7.938 8.82 17.25 1 97.69 75 ASP B O 1
ATOM 1612 N N . GLU B 1 76 ? -7.395 9.844 15.328 1 97.44 76 GLU B N 1
ATOM 1613 C CA . GLU B 1 76 ? -6.625 10.906 15.969 1 97.44 76 GLU B CA 1
ATOM 1614 C C . GLU B 1 76 ? -7.5 12.117 16.281 1 97.44 76 GLU B C 1
ATOM 1616 O O . GLU B 1 76 ? -7 13.164 16.703 1 97.44 76 GLU B O 1
ATOM 1621 N N . ASN B 1 77 ? -8.812 11.992 15.953 1 97.38 77 ASN B N 1
ATOM 1622 C CA . ASN B 1 77 ? -9.789 13.055 16.188 1 97.38 77 ASN B CA 1
ATOM 1623 C C . ASN B 1 77 ? -9.469 14.297 15.352 1 97.38 77 ASN B C 1
ATOM 1625 O O . ASN B 1 77 ? -9.578 15.422 15.844 1 97.38 77 ASN B O 1
ATOM 1629 N N . VAL B 1 78 ? -9 14.109 14.195 1 98.06 78 VAL B N 1
ATOM 1630 C CA . VAL B 1 78 ? -8.781 15.195 13.242 1 98.06 78 VAL B CA 1
ATOM 1631 C C . VAL B 1 78 ? -9.945 15.258 12.258 1 98.06 78 VAL B C 1
ATOM 1633 O O . VAL B 1 78 ? -10.133 14.352 11.445 1 98.06 78 VAL B O 1
ATOM 1636 N N . PRO B 1 79 ? -10.742 16.312 12.32 1 97.75 79 PRO B N 1
ATOM 1637 C CA . PRO B 1 79 ? -11.812 16.438 11.328 1 97.75 79 PRO B CA 1
ATOM 1638 C C . PRO B 1 79 ? -11.289 16.531 9.898 1 97.75 79 PRO B C 1
ATOM 1640 O O . PRO B 1 79 ? -10.242 17.156 9.664 1 97.75 79 PRO B O 1
ATOM 1643 N N . VAL B 1 80 ? -12.062 15.891 8.977 1 98.25 80 VAL B N 1
ATOM 1644 C CA . VAL B 1 80 ? -11.617 15.922 7.586 1 98.25 80 VAL B CA 1
ATOM 1645 C C . VAL B 1 80 ? -12.758 16.391 6.691 1 98.25 80 VAL B C 1
ATOM 1647 O O . VAL B 1 80 ? -13.93 16.234 7.035 1 98.25 80 VAL B O 1
ATOM 1650 N N . SER B 1 81 ? -12.461 17.078 5.672 1 97.5 81 SER B N 1
ATOM 1651 C CA . SER B 1 81 ? -13.305 17.375 4.516 1 97.5 81 SER B CA 1
ATOM 1652 C C . SER B 1 81 ? -12.664 16.875 3.223 1 97.5 81 SER B C 1
ATOM 1654 O O . SER B 1 81 ? -11.758 17.531 2.689 1 97.5 81 SER B O 1
ATOM 1656 N N . THR B 1 82 ? -13.188 15.75 2.678 1 98.25 82 THR B N 1
ATOM 1657 C CA . THR B 1 82 ? -12.492 15.094 1.577 1 98.25 82 THR B CA 1
ATOM 1658 C C . THR B 1 82 ? -13.258 15.266 0.269 1 98.25 82 THR B C 1
ATOM 1660 O O . THR B 1 82 ? -14.461 15.531 0.278 1 98.25 82 THR B O 1
ATOM 1663 N N . VAL B 1 83 ? -12.492 15.297 -0.749 1 97.75 83 VAL B N 1
ATOM 1664 C CA . VAL B 1 83 ? -13.008 15.109 -2.102 1 97.75 83 VAL B CA 1
ATOM 1665 C C . VAL B 1 83 ? -12.68 13.703 -2.59 1 97.75 83 VAL B C 1
ATOM 1667 O O . VAL B 1 83 ? -11.547 13.242 -2.469 1 97.75 83 VAL B O 1
ATOM 1670 N N . ASP B 1 84 ? -13.703 12.992 -3.113 1 97.38 84 ASP B N 1
ATOM 1671 C CA . ASP B 1 84 ? -13.461 11.656 -3.648 1 97.38 84 ASP B CA 1
ATOM 1672 C C . ASP B 1 84 ? -12.625 11.719 -4.926 1 97.38 84 ASP B C 1
ATOM 1674 O O . ASP B 1 84 ? -13.031 12.336 -5.91 1 97.38 84 ASP B O 1
ATOM 1678 N N . ALA B 1 85 ? -11.461 11.125 -4.867 1 97.62 85 ALA B N 1
ATOM 1679 C CA . ALA B 1 85 ? -10.594 11.078 -6.039 1 97.62 85 ALA B CA 1
ATOM 1680 C C . ALA B 1 85 ? -10.648 9.711 -6.707 1 97.62 85 ALA B C 1
ATOM 1682 O O . ALA B 1 85 ? -10.711 8.68 -6.023 1 97.62 85 ALA B O 1
ATOM 1683 N N . LYS B 1 86 ? -10.594 9.656 -7.992 1 96.88 86 LYS B N 1
ATOM 1684 C CA . LYS B 1 86 ? -10.57 8.406 -8.742 1 96.88 86 LYS B CA 1
ATOM 1685 C C . LYS B 1 86 ? -9.273 7.641 -8.508 1 96.88 86 LYS B C 1
ATOM 1687 O O . LYS B 1 86 ? -9.289 6.43 -8.289 1 96.88 86 LYS B O 1
ATOM 1692 N N . ASP B 1 87 ? -8.148 8.398 -8.625 1 96.25 87 ASP B N 1
ATOM 1693 C CA . ASP B 1 87 ? -6.844 7.781 -8.383 1 96.25 87 ASP B CA 1
ATOM 1694 C C . ASP B 1 87 ? -6.645 7.484 -6.902 1 96.25 87 ASP B C 1
ATOM 1696 O O . ASP B 1 87 ? -7.027 8.281 -6.043 1 96.25 87 ASP B O 1
ATOM 1700 N N . TRP B 1 88 ? -6.008 6.332 -6.652 1 96.25 88 TRP B N 1
ATOM 1701 C CA . TRP B 1 88 ? -5.742 5.973 -5.262 1 96.25 88 TRP B CA 1
ATOM 1702 C C . TRP B 1 88 ? -4.766 6.953 -4.621 1 96.25 88 TRP B C 1
ATOM 1704 O O . TRP B 1 88 ? -3.803 7.383 -5.258 1 96.25 88 TRP B O 1
ATOM 1714 N N . THR B 1 89 ? -5.016 7.344 -3.314 1 97.69 89 THR B N 1
ATOM 1715 C CA . THR B 1 89 ? -4.027 8.078 -2.533 1 97.69 89 THR B CA 1
ATOM 1716 C C . THR B 1 89 ? -2.699 7.32 -2.5 1 97.69 89 THR B C 1
ATOM 1718 O O . THR B 1 89 ? -2.676 6.105 -2.299 1 97.69 89 THR B O 1
ATOM 1721 N N . ARG B 1 90 ? -1.654 8.055 -2.744 1 97.19 90 ARG B N 1
ATOM 1722 C CA . ARG B 1 90 ? -0.338 7.422 -2.775 1 97.19 90 ARG B CA 1
ATOM 1723 C C . ARG B 1 90 ? 0.018 6.824 -1.418 1 97.19 90 ARG B C 1
ATOM 1725 O O . ARG B 1 90 ? -0.413 7.332 -0.38 1 97.19 90 ARG B O 1
ATOM 1732 N N . GLN B 1 91 ? 0.797 5.711 -1.46 1 97.81 91 GLN B N 1
ATOM 1733 C CA . GLN B 1 91 ? 1.368 5.102 -0.262 1 97.81 91 GLN B CA 1
ATOM 1734 C C . GLN B 1 91 ? 2.893 5.141 -0.299 1 97.81 91 GLN B C 1
ATOM 1736 O O . GLN B 1 91 ? 3.51 4.617 -1.229 1 97.81 91 GLN B O 1
ATOM 1741 N N . ASN B 1 92 ? 3.502 5.871 0.684 1 98.38 92 ASN B N 1
ATOM 1742 C CA . ASN B 1 92 ? 4.953 5.918 0.836 1 98.38 92 ASN B CA 1
ATOM 1743 C C . ASN B 1 92 ? 5.453 4.828 1.781 1 98.38 92 ASN B C 1
ATOM 1745 O O . ASN B 1 92 ? 4.676 4.273 2.562 1 98.38 92 ASN B O 1
ATOM 1749 N N . LEU B 1 93 ? 6.672 4.465 1.647 1 98.69 93 LEU B N 1
ATOM 1750 C CA . LEU B 1 93 ? 7.281 3.498 2.553 1 98.69 93 LEU B CA 1
ATOM 1751 C C . LEU B 1 93 ? 8.523 4.082 3.217 1 98.69 93 LEU B C 1
ATOM 1753 O O . LEU B 1 93 ? 9.445 4.535 2.531 1 98.69 93 LEU B O 1
ATOM 1757 N N . HIS B 1 94 ? 8.555 4.137 4.551 1 98.44 94 HIS B N 1
ATOM 1758 C CA . HIS B 1 94 ? 9.695 4.5 5.383 1 98.44 94 HIS B CA 1
ATOM 1759 C C . HIS B 1 94 ? 10.344 3.264 5.996 1 98.44 94 HIS B C 1
ATOM 1761 O O . HIS B 1 94 ? 9.68 2.494 6.695 1 98.44 94 HIS B O 1
ATOM 1767 N N . VAL B 1 95 ? 11.609 3.1 5.727 1 98.69 95 VAL B N 1
ATOM 1768 C CA . VAL B 1 95 ? 12.32 1.927 6.219 1 98.69 95 VAL B CA 1
ATOM 1769 C C . VAL B 1 95 ? 13.406 2.355 7.203 1 98.69 95 VAL B C 1
ATOM 1771 O O . VAL B 1 95 ? 14.281 3.15 6.859 1 98.69 95 VAL B O 1
ATOM 1774 N N . HIS B 1 96 ? 13.305 1.887 8.406 1 98.62 96 HIS B N 1
ATOM 1775 C CA . HIS B 1 96 ? 14.367 2.023 9.398 1 98.62 96 HIS B CA 1
ATOM 1776 C C . HIS B 1 96 ? 15.297 0.814 9.375 1 98.62 96 HIS B C 1
ATOM 1778 O O . HIS B 1 96 ? 14.844 -0.326 9.484 1 98.62 96 HIS B O 1
ATOM 1784 N N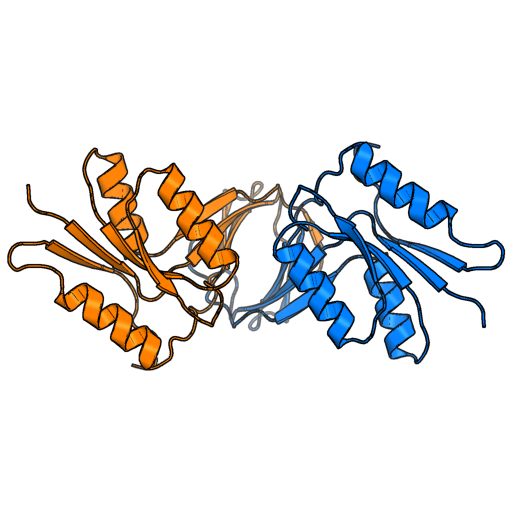 . VAL B 1 97 ? 16.547 1.068 9.227 1 98.5 97 VAL B N 1
ATOM 1785 C CA . VAL B 1 97 ? 17.547 0.005 9.203 1 98.5 97 VAL B CA 1
ATOM 1786 C C . VAL B 1 97 ? 18.203 -0.116 10.57 1 98.5 97 VAL B C 1
ATOM 1788 O O . VAL B 1 97 ? 18.906 0.798 11.016 1 98.5 97 VAL B O 1
ATOM 1791 N N . GLU B 1 98 ? 18.094 -1.261 11.141 1 98.25 98 GLU B N 1
ATOM 1792 C CA . GLU B 1 98 ? 18.531 -1.443 12.516 1 98.25 98 GLU B CA 1
ATOM 1793 C C . GLU B 1 98 ? 20.047 -1.39 12.625 1 98.25 98 GLU B C 1
ATOM 1795 O O . GLU B 1 98 ? 20.594 -0.74 13.516 1 98.25 98 GLU B O 1
ATOM 1800 N N . SER B 1 99 ? 20.75 -2.064 11.797 1 97.69 99 SER B N 1
ATOM 1801 C CA . SER B 1 99 ? 22.188 -2.234 11.898 1 97.69 99 SER B CA 1
ATOM 1802 C C . SER B 1 99 ? 22.922 -0.896 11.797 1 97.69 99 SER B C 1
ATOM 1804 O O . SER B 1 99 ? 23.953 -0.694 12.438 1 97.69 99 SER B O 1
ATOM 1806 N N . SER B 1 100 ? 22.422 0.015 10.984 1 96.81 100 SER B N 1
ATOM 1807 C CA . SER B 1 100 ? 23.109 1.273 10.719 1 96.81 100 SER B CA 1
ATOM 1808 C C . SER B 1 100 ? 22.406 2.441 11.398 1 96.81 100 SER B C 1
ATOM 1810 O O . SER B 1 100 ? 23 3.518 11.562 1 96.81 100 SER B O 1
ATOM 1812 N N . GLY B 1 101 ? 21.125 2.273 11.727 1 97.5 101 GLY B N 1
ATOM 1813 C CA . GLY B 1 101 ? 20.312 3.363 12.25 1 97.5 101 GLY B CA 1
ATOM 1814 C C . GLY B 1 101 ? 19.797 4.297 11.18 1 97.5 101 GLY B C 1
ATOM 1815 O O . GLY B 1 101 ? 19.125 5.285 11.477 1 97.5 101 GLY B O 1
ATOM 1816 N N . GLU B 1 102 ? 20.062 3.965 9.922 1 97.38 102 GLU B N 1
ATOM 1817 C CA . GLU B 1 102 ? 19.656 4.801 8.789 1 97.38 102 GLU B CA 1
ATOM 1818 C C . GLU B 1 102 ? 18.172 4.684 8.516 1 97.38 102 GLU B C 1
ATOM 1820 O O . GLU B 1 102 ? 17.547 3.668 8.844 1 97.38 102 GLU B O 1
ATOM 1825 N N . GLN B 1 103 ? 17.641 5.723 7.887 1 97.75 103 GLN B N 1
ATOM 1826 C CA . GLN B 1 103 ? 16.234 5.746 7.449 1 97.75 103 GLN B CA 1
ATOM 1827 C C . GLN B 1 103 ? 16.141 6.031 5.953 1 97.75 103 GLN B C 1
ATOM 1829 O O . GLN B 1 103 ? 16.797 6.941 5.441 1 97.75 103 GLN B O 1
ATOM 1834 N N . TYR B 1 104 ? 15.398 5.262 5.289 1 98.25 104 TYR B N 1
ATOM 1835 C CA . TYR B 1 104 ? 15.125 5.43 3.867 1 98.25 104 TYR B CA 1
ATOM 1836 C C . TYR B 1 104 ? 13.648 5.738 3.629 1 98.25 104 TYR B C 1
ATOM 1838 O O . TYR B 1 104 ? 12.773 5.02 4.113 1 98.25 104 TYR B O 1
ATOM 1846 N N . ARG B 1 105 ? 13.352 6.793 2.922 1 98.25 105 ARG B N 1
ATOM 1847 C CA . ARG B 1 105 ? 11.984 7.238 2.688 1 98.25 105 ARG B CA 1
ATOM 1848 C C . ARG B 1 105 ? 11.641 7.195 1.202 1 98.25 105 ARG B C 1
ATOM 1850 O O . ARG B 1 105 ? 12.078 8.055 0.433 1 98.25 105 ARG B O 1
ATOM 1857 N N . PHE B 1 106 ? 10.922 6.176 0.817 1 98.56 106 PHE B N 1
ATOM 1858 C CA . PHE B 1 106 ? 10.469 6.035 -0.562 1 98.56 106 PHE B CA 1
ATOM 1859 C C . PHE B 1 106 ? 9.148 6.77 -0.779 1 98.56 106 PHE B C 1
ATOM 1861 O O . PHE B 1 106 ? 8.117 6.363 -0.25 1 98.56 106 PHE B O 1
ATOM 1868 N N . VAL B 1 107 ? 9.164 7.812 -1.604 1 98.25 107 VAL B N 1
ATOM 1869 C CA . VAL B 1 107 ? 8.016 8.703 -1.776 1 98.25 107 VAL B CA 1
ATOM 1870 C C . VAL B 1 107 ? 7.438 8.531 -3.178 1 98.25 107 VAL B C 1
ATOM 1872 O O . VAL B 1 107 ? 8.109 8.812 -4.176 1 98.25 107 VAL B O 1
ATOM 1875 N N . MET B 1 108 ? 6.188 8.047 -3.227 1 98.31 108 MET B N 1
ATOM 1876 C CA . MET B 1 108 ? 5.488 7.84 -4.492 1 98.31 108 MET B CA 1
ATOM 1877 C C . MET B 1 108 ? 4.883 9.141 -5 1 98.31 108 MET B C 1
ATOM 1879 O O . MET B 1 108 ? 4.652 10.07 -4.219 1 98.31 108 MET B O 1
ATOM 1883 N N . PRO B 1 109 ? 4.707 9.211 -6.309 1 96.94 109 PRO B N 1
ATOM 1884 C CA . PRO B 1 109 ? 4.031 10.398 -6.832 1 96.94 109 PRO B CA 1
ATOM 1885 C C . PRO B 1 109 ? 2.59 10.516 -6.344 1 96.94 109 PRO B C 1
ATOM 1887 O O . PRO B 1 109 ? 1.906 9.508 -6.172 1 96.94 109 PRO B O 1
ATOM 1890 N N . GLY B 1 110 ? 2.195 11.711 -6.141 1 95.25 110 GLY B N 1
ATOM 1891 C CA . GLY B 1 110 ? 0.818 11.945 -5.738 1 95.25 110 GLY B CA 1
ATOM 1892 C C . GLY B 1 110 ? -0.19 11.516 -6.789 1 95.25 110 GLY B C 1
ATOM 1893 O O . GLY B 1 110 ? 0.137 11.445 -7.977 1 95.25 110 GLY B O 1
ATOM 1894 N N . ALA B 1 111 ? -1.358 11.266 -6.316 1 95 111 ALA B N 1
ATOM 1895 C CA . ALA B 1 111 ? -2.465 10.938 -7.215 1 95 111 ALA B CA 1
ATOM 1896 C C . ALA B 1 111 ? -2.76 12.086 -8.164 1 95 111 ALA B C 1
ATOM 1898 O O . ALA B 1 111 ? -2.676 13.258 -7.781 1 95 111 ALA B O 1
ATOM 1899 N N . THR B 1 112 ? -3.1 11.727 -9.359 1 94.56 112 THR B N 1
ATOM 1900 C CA . THR B 1 112 ? -3.555 12.742 -10.305 1 94.56 112 THR B CA 1
ATOM 1901 C C . THR B 1 112 ? -4.984 13.172 -9.984 1 94.56 112 THR B C 1
ATOM 1903 O O . THR B 1 112 ? -5.82 12.344 -9.625 1 94.56 112 THR B O 1
ATOM 1906 N N . LEU B 1 113 ? -5.215 14.461 -10.109 1 95.38 113 LEU B N 1
ATOM 1907 C CA . LEU B 1 113 ? -6.559 15.008 -9.945 1 95.38 113 LEU B CA 1
ATOM 1908 C C . LEU B 1 113 ? -7.102 15.516 -11.281 1 95.38 113 LEU B C 1
ATOM 1910 O O . LEU B 1 113 ? -6.414 16.234 -12 1 95.38 113 LEU B O 1
ATOM 1914 N N . ASP B 1 114 ? -8.312 15.062 -11.586 1 95.62 114 ASP B N 1
ATOM 1915 C CA . ASP B 1 114 ? -8.922 15.641 -12.781 1 95.62 114 ASP B CA 1
ATOM 1916 C C . ASP B 1 114 ? -9.562 16.984 -12.469 1 95.62 114 ASP B C 1
ATOM 1918 O O . ASP B 1 114 ? -9.531 17.453 -11.328 1 95.62 114 ASP B O 1
ATOM 1922 N N . ASP B 1 115 ? -10.086 17.656 -13.5 1 95.88 115 ASP B N 1
ATOM 1923 C CA . ASP B 1 115 ? -10.594 19.016 -13.383 1 95.88 115 ASP B CA 1
ATOM 1924 C C . ASP B 1 115 ? -11.75 19.094 -12.383 1 95.88 115 ASP B C 1
ATOM 1926 O O . ASP B 1 115 ? -11.875 20.047 -11.625 1 95.88 115 ASP B O 1
ATOM 1930 N N . ASP B 1 116 ? -12.539 18.125 -12.414 1 97.44 116 ASP B N 1
ATOM 1931 C CA . ASP B 1 116 ? -13.695 18.125 -11.523 1 97.44 116 ASP B CA 1
ATOM 1932 C C . ASP B 1 116 ? -13.258 17.969 -10.062 1 97.44 116 ASP B C 1
ATOM 1934 O O . ASP B 1 116 ? -13.773 18.656 -9.18 1 97.44 116 ASP B O 1
ATOM 1938 N N . GLU B 1 117 ? -12.398 17.078 -9.797 1 95.94 117 GLU B N 1
ATOM 1939 C CA . GLU B 1 117 ? -11.859 16.891 -8.453 1 95.94 117 GLU B CA 1
ATOM 1940 C C . GLU B 1 117 ? -11.195 18.156 -7.934 1 95.94 117 GLU B C 1
ATOM 1942 O O . GLU B 1 117 ? -11.406 18.547 -6.781 1 95.94 117 GLU B O 1
ATOM 1947 N N . PHE B 1 118 ? -10.445 18.797 -8.82 1 94.5 118 PHE B N 1
ATOM 1948 C CA . PHE B 1 118 ? -9.789 20.047 -8.445 1 94.5 118 PHE B CA 1
ATOM 1949 C C . PHE B 1 118 ? -10.82 21.125 -8.133 1 94.5 118 PHE B C 1
ATOM 1951 O O . PHE B 1 118 ? -10.68 21.859 -7.152 1 94.5 118 PHE B O 1
ATOM 1958 N N . ARG B 1 119 ? -11.773 21.203 -8.922 1 95.25 119 ARG B N 1
ATOM 1959 C CA . ARG B 1 119 ? -12.828 22.203 -8.711 1 95.25 119 ARG B CA 1
ATOM 1960 C C . ARG B 1 119 ? -13.531 21.969 -7.379 1 95.25 119 ARG B C 1
ATOM 1962 O O . ARG B 1 119 ? -13.828 22.922 -6.66 1 95.25 119 ARG B O 1
ATOM 1969 N N . GLN B 1 120 ? -13.766 20.781 -7.066 1 96.25 120 GLN B N 1
ATOM 1970 C CA . GLN B 1 120 ? -14.422 20.469 -5.801 1 96.25 120 GLN B CA 1
ATOM 1971 C C . GLN B 1 120 ? -13.562 20.906 -4.617 1 96.25 120 GLN B C 1
ATOM 1973 O O . GLN B 1 120 ? -14.086 21.406 -3.617 1 96.25 120 GLN B O 1
ATOM 1978 N N . LEU B 1 121 ? -12.273 20.688 -4.723 1 93.62 121 LEU B N 1
ATOM 1979 C CA . LEU B 1 121 ? -11.359 21.156 -3.686 1 93.62 121 LEU B CA 1
ATOM 1980 C C . LEU B 1 121 ? -11.398 22.672 -3.562 1 93.62 121 LEU B C 1
ATOM 1982 O O . LEU B 1 121 ? -11.469 23.219 -2.455 1 93.62 121 LEU B O 1
ATOM 1986 N N . GLU B 1 122 ? -11.383 23.266 -4.68 1 90.94 122 GLU B N 1
ATOM 1987 C CA . GLU B 1 122 ? -11.453 24.734 -4.719 1 90.94 122 GLU B CA 1
ATOM 1988 C C . GLU B 1 122 ? -12.727 25.234 -4.055 1 90.94 122 GLU B C 1
ATOM 1990 O O . GLU B 1 122 ? -12.695 26.203 -3.291 1 90.94 122 GLU B O 1
ATOM 1995 N N . GLU B 1 123 ? -13.758 24.609 -4.363 1 93 123 GLU B N 1
ATOM 1996 C CA . GLU B 1 123 ? -15.047 25.016 -3.812 1 93 123 GLU B CA 1
ATOM 1997 C C . GLU B 1 123 ? -15.062 24.891 -2.291 1 93 123 GLU B C 1
ATOM 1999 O O . GLU B 1 123 ? -15.633 25.734 -1.6 1 93 123 GLU B O 1
ATOM 2004 N N . GLN B 1 124 ? -14.492 23.906 -1.778 1 91.56 124 GLN B N 1
ATOM 2005 C CA . GLN B 1 124 ? -14.406 23.734 -0.332 1 91.56 124 GLN B CA 1
ATOM 2006 C C . GLN B 1 124 ? -13.617 24.875 0.312 1 91.56 124 GLN B C 1
ATOM 2008 O O . GLN B 1 124 ? -13.984 25.359 1.384 1 91.56 124 GLN B O 1
ATOM 2013 N N . VAL B 1 125 ? -12.586 25.234 -0.364 1 88.88 125 VAL B N 1
ATOM 2014 C CA . VAL B 1 125 ? -11.734 26.312 0.145 1 88.88 125 VAL B CA 1
ATOM 2015 C C . VAL B 1 125 ? -12.492 27.641 0.104 1 88.88 125 VAL B C 1
ATOM 2017 O O . VAL B 1 125 ? -12.406 28.438 1.038 1 88.88 125 VAL B O 1
ATOM 2020 N N . LEU B 1 126 ? -13.227 27.766 -0.956 1 87.5 126 LEU B N 1
ATOM 2021 C CA . LEU B 1 126 ? -13.953 29.016 -1.145 1 87.5 126 LEU B CA 1
ATOM 2022 C C . LEU B 1 126 ? -15.078 29.156 -0.119 1 87.5 126 LEU B C 1
ATOM 2024 O O . LEU B 1 126 ? -15.531 30.266 0.172 1 87.5 126 LEU B O 1
ATOM 2028 N N . LEU B 1 127 ? -15.5 28 0.443 1 86.12 127 LEU B N 1
ATOM 2029 C CA . LEU B 1 127 ? -16.578 28 1.416 1 86.12 127 LEU B CA 1
ATOM 2030 C C . LEU B 1 127 ? -16.078 28.438 2.791 1 86.12 127 LEU B C 1
ATOM 2032 O O . LEU B 1 127 ? -16.875 28.734 3.68 1 86.12 127 LEU B O 1
ATOM 2036 N N . ILE B 1 128 ? -14.781 28.438 2.889 1 85.31 128 ILE B N 1
ATOM 2037 C CA . ILE B 1 128 ? -14.211 28.859 4.16 1 85.31 128 ILE B CA 1
ATOM 2038 C C . ILE B 1 128 ? -14.477 30.359 4.379 1 85.31 128 ILE B C 1
ATOM 2040 O O . ILE B 1 128 ? -14.156 31.188 3.521 1 85.31 128 ILE B O 1
ATOM 2044 N N . GLU B 1 129 ? -15.195 30.609 5.449 1 82.38 129 GLU B N 1
ATOM 2045 C CA . GLU B 1 129 ? -15.641 31.969 5.746 1 82.38 129 GLU B CA 1
ATOM 2046 C C . GLU B 1 129 ? -14.453 32.906 5.965 1 82.38 129 GLU B C 1
ATOM 2048 O O . GLU B 1 129 ? -13.367 32.438 6.336 1 82.38 129 GLU B O 1
ATOM 2053 N N . SER B 1 130 ? -14.883 34.156 5.781 1 77.31 130 SER B N 1
ATOM 2054 C CA . SER B 1 130 ? -13.906 35.188 6.055 1 77.31 130 SER B CA 1
ATOM 2055 C C . SER B 1 130 ? -13.508 35.219 7.527 1 77.31 130 SER B C 1
ATOM 2057 O O . SER B 1 130 ? -14.359 35.031 8.406 1 77.31 130 SER B O 1
ATOM 2059 N N . GLY B 1 131 ? -12.242 35.219 7.918 1 75.25 131 GLY B N 1
ATOM 2060 C CA . GLY B 1 131 ? -11.781 35.219 9.297 1 75.25 131 GLY B CA 1
ATOM 2061 C C . GLY B 1 131 ? -11.203 33.875 9.734 1 75.25 131 GLY B C 1
ATOM 2062 O O . GLY B 1 131 ? -10.508 33.812 10.75 1 75.25 131 GLY B O 1
ATOM 2063 N N . GLU B 1 132 ? -11.57 32.906 8.891 1 78.19 132 GLU B N 1
ATOM 2064 C CA . GLU B 1 132 ? -10.977 31.609 9.195 1 78.19 132 GLU B CA 1
ATOM 2065 C C . GLU B 1 132 ? -9.562 31.516 8.633 1 78.19 132 GLU B C 1
ATOM 2067 O O . GLU B 1 132 ? -9.156 32.312 7.809 1 78.19 132 GLU B O 1
ATOM 2072 N N . ILE B 1 133 ? -8.828 30.594 9.25 1 76.75 133 ILE B N 1
ATOM 2073 C CA . ILE B 1 133 ? -7.434 30.406 8.852 1 76.75 133 ILE B CA 1
ATOM 2074 C C . ILE B 1 133 ? -7.312 29.203 7.926 1 76.75 133 ILE B C 1
ATOM 2076 O O . ILE B 1 133 ? -7.863 28.141 8.203 1 76.75 133 ILE B O 1
ATOM 2080 N N . LEU B 1 134 ? -6.816 29.406 6.781 1 79.56 134 LEU B N 1
ATOM 2081 C CA . LEU B 1 134 ? -6.484 28.344 5.84 1 79.56 134 LEU B CA 1
ATOM 2082 C C . LEU B 1 134 ? -4.973 28.188 5.719 1 79.56 134 LEU B C 1
ATOM 2084 O O . LEU B 1 134 ? -4.262 29.141 5.402 1 79.56 134 LEU B O 1
ATOM 2088 N N . VAL B 1 135 ? -4.516 27.016 6.09 1 77.19 135 VAL B N 1
ATOM 2089 C CA . VAL B 1 135 ? -3.109 26.672 5.918 1 77.19 135 VAL B CA 1
ATOM 2090 C C . VAL B 1 135 ? -2.941 25.766 4.699 1 77.19 135 VAL B C 1
ATOM 2092 O O . VAL B 1 135 ? -3.57 24.719 4.613 1 77.19 135 VAL B O 1
ATOM 2095 N N . ILE B 1 136 ? -2.248 26.141 3.707 1 75 136 ILE B N 1
ATOM 2096 C CA . ILE B 1 136 ? -1.965 25.375 2.506 1 75 136 ILE B CA 1
ATOM 2097 C C . ILE B 1 136 ? -0.537 24.828 2.564 1 75 136 ILE B C 1
ATOM 2099 O O . ILE B 1 136 ? 0.409 25.594 2.793 1 75 136 ILE B O 1
ATOM 2103 N N . SER B 1 137 ? -0.587 23.46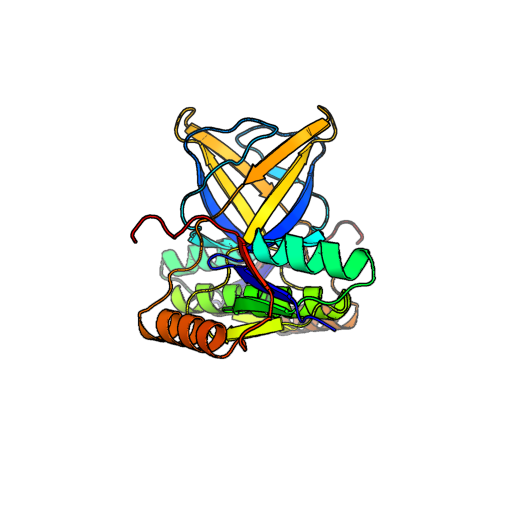9 2.73 1 66.75 137 SER B N 1
ATOM 2104 C CA . SER B 1 137 ? 0.731 22.844 2.729 1 66.75 137 SER B CA 1
ATOM 2105 C C . SER B 1 137 ? 0.873 21.859 1.574 1 66.75 137 SER B C 1
ATOM 2107 O O . SER B 1 137 ? -0.101 21.219 1.178 1 66.75 137 SER B O 1
ATOM 2109 N N . GLY B 1 138 ? 1.924 21.797 0.683 1 61.84 138 GLY B N 1
ATOM 2110 C CA . GLY B 1 138 ? 2.221 20.797 -0.321 1 61.84 138 GLY B CA 1
ATOM 2111 C C . GLY B 1 138 ? 2.701 21.375 -1.634 1 61.84 138 GLY B C 1
ATOM 2112 O O . GLY B 1 138 ? 2.686 22.594 -1.817 1 61.84 138 GLY B O 1
ATOM 2113 N N . ARG B 1 139 ? 3.533 20.516 -2.303 1 50.41 139 ARG B N 1
ATOM 2114 C CA . ARG B 1 139 ? 4.023 20.922 -3.615 1 50.41 139 ARG B CA 1
ATOM 2115 C C . ARG B 1 139 ? 2.943 20.75 -4.68 1 50.41 139 ARG B C 1
ATOM 2117 O O . ARG B 1 139 ? 2.143 19.812 -4.617 1 50.41 139 ARG B O 1
ATOM 2124 N N . LEU B 1 140 ? 2.514 21.875 -5.219 1 47.75 140 LEU B N 1
ATOM 2125 C CA . LEU B 1 140 ? 1.639 21.781 -6.383 1 47.75 140 LEU B CA 1
ATOM 2126 C C . LEU B 1 140 ? 2.113 20.672 -7.332 1 47.75 140 LEU B C 1
ATOM 2128 O O . LEU B 1 140 ? 3.316 20.453 -7.469 1 47.75 140 LEU B O 1
ATOM 2132 N N . PRO B 1 141 ? 1.16 19.703 -7.602 1 44.06 141 PRO B N 1
ATOM 2133 C CA . PRO B 1 141 ? 1.676 18.797 -8.633 1 44.06 141 PRO B CA 1
ATOM 2134 C C . PRO B 1 141 ? 2.438 19.531 -9.734 1 44.06 141 PRO B C 1
ATOM 2136 O O . PRO B 1 141 ? 2.176 20.703 -9.992 1 44.06 141 PRO B O 1
ATOM 2139 N N . PRO B 1 142 ? 3.629 18.969 -10.062 1 38.5 142 PRO B N 1
ATOM 2140 C CA . PRO B 1 142 ? 4.422 19.656 -11.086 1 38.5 142 PRO B CA 1
ATOM 2141 C C . PRO B 1 142 ? 3.557 20.266 -12.188 1 38.5 142 PRO B C 1
ATOM 2143 O O . PRO B 1 142 ? 3.971 21.219 -12.844 1 38.5 142 PRO B O 1
ATOM 2146 N N . GLY B 1 143 ? 2.623 19.656 -12.758 1 32.75 143 GLY B N 1
ATOM 2147 C CA . GLY B 1 143 ? 2.186 20.281 -13.992 1 32.75 143 GLY B CA 1
ATOM 2148 C C . GLY B 1 143 ? 1.479 21.609 -13.766 1 32.75 143 GLY B C 1
ATOM 2149 O O . GLY B 1 143 ? 1.019 22.25 -14.719 1 32.75 143 GLY B O 1
ATOM 2150 N N . ARG B 1 144 ? 0.977 21.859 -12.578 1 28.83 144 ARG B N 1
ATOM 2151 C CA . ARG B 1 144 ? 0.395 23.188 -12.734 1 28.83 144 ARG B CA 1
ATOM 2152 C C . ARG B 1 144 ? 1.367 24.266 -12.266 1 28.83 144 ARG B C 1
ATOM 2154 O O . ARG B 1 144 ? 2.209 24.016 -11.398 1 28.83 144 ARG B O 1
#

Radius of gyration: 21.45 Å; Cα contacts (8 Å, |Δi|>4): 693; chains: 2; bounding box: 40×73×44 Å

pLDDT: mean 92.18, std 12.72, range [28.83, 98.75]

Organism: NCBI:txid436295

Sequence (288 aa):
MVRIYTLTLAPSLDSATITPQIYPEGKLRCSAPVFEPGGGGINVARAIAHLGGTATAIFPAGGATGEHLVALLADENVPVSTVDAKDWTRQNLHVHVESSGEQYRFVMPGATLDDDEFRQLEEQVLLIESGEILVISGRLPPGRMVRIYTLTLAPSLDSATITPQIYPEGKLRCSAPVFEPGGGGINVARAIAHLGGTATAIFPAGGATGEHLVALLADENVPVSTVDAKDWTRQNLHVHVESSGEQYRFVMPGATLDDDEFRQLEEQVLLIESGEILVISGRLPPGR